Protein AF-A0A1R3KJI5-F1 (afdb_monomer_lite)

Structure (mmCIF, N/CA/C/O backbone):
data_AF-A0A1R3KJI5-F1
#
_entry.id   AF-A0A1R3KJI5-F1
#
loop_
_atom_site.group_PDB
_atom_site.id
_atom_site.type_symbol
_atom_site.label_atom_id
_atom_site.label_alt_id
_atom_site.label_comp_id
_atom_site.label_asym_id
_atom_site.label_entity_id
_atom_site.label_seq_id
_atom_site.pdbx_PDB_ins_code
_atom_site.Cartn_x
_atom_site.Cartn_y
_atom_site.Cartn_z
_atom_site.occupancy
_atom_site.B_iso_or_equiv
_atom_site.auth_seq_id
_atom_site.auth_comp_id
_atom_site.auth_asym_id
_atom_site.auth_atom_id
_atom_site.pdbx_PDB_model_num
ATOM 1 N N . MET A 1 1 ? -30.544 29.992 18.380 1.00 28.81 1 MET A N 1
ATOM 2 C CA . MET A 1 1 ? -31.509 29.802 17.281 1.00 28.81 1 MET A CA 1
ATOM 3 C C . MET A 1 1 ? -30.838 30.256 16.001 1.00 28.81 1 MET A C 1
ATOM 5 O O . MET A 1 1 ? -30.423 31.403 15.974 1.00 28.81 1 MET A O 1
ATOM 9 N N . ALA A 1 2 ? -30.717 29.324 15.049 1.00 28.23 2 ALA A N 1
ATOM 10 C CA . ALA A 1 2 ? -30.483 29.495 13.607 1.00 28.23 2 ALA A CA 1
ATOM 11 C C . ALA A 1 2 ? -29.261 30.337 13.170 1.00 28.23 2 ALA A C 1
ATOM 13 O O . ALA A 1 2 ? -29.184 31.531 13.414 1.00 28.23 2 ALA A O 1
ATOM 14 N N . GLU A 1 3 ? -28.188 29.729 12.660 1.00 35.44 3 GLU A N 1
ATOM 15 C CA . GLU A 1 3 ? -28.042 29.185 11.292 1.00 35.44 3 GLU A CA 1
ATOM 16 C C . GLU A 1 3 ? -28.000 30.259 10.192 1.00 35.44 3 GLU A C 1
ATOM 18 O O . GLU A 1 3 ? -29.016 30.821 9.807 1.00 35.44 3 GLU A O 1
ATOM 23 N N . ALA A 1 4 ? -26.799 30.470 9.645 1.00 32.53 4 ALA A N 1
ATOM 24 C CA . ALA A 1 4 ? -26.546 30.890 8.263 1.00 32.53 4 ALA A CA 1
ATOM 25 C C . ALA A 1 4 ? -25.079 30.510 7.956 1.00 32.53 4 ALA A C 1
ATOM 27 O O . ALA A 1 4 ? -24.145 31.147 8.430 1.00 32.53 4 ALA A O 1
ATOM 28 N N . LEU A 1 5 ? -24.792 29.317 7.434 1.00 33.25 5 LEU A N 1
ATOM 29 C CA . LEU A 1 5 ? -24.918 28.940 6.022 1.00 33.25 5 LEU A CA 1
ATOM 30 C C . LEU A 1 5 ? -24.077 29.843 5.102 1.00 33.25 5 LEU A C 1
ATOM 32 O O . LEU A 1 5 ? -24.587 30.543 4.237 1.00 33.25 5 LEU A O 1
ATOM 36 N N . VAL A 1 6 ? -22.752 29.795 5.276 1.00 33.19 6 VAL A N 1
ATOM 37 C CA . VAL A 1 6 ? -21.801 30.248 4.251 1.00 33.19 6 VAL A CA 1
ATOM 38 C C . VAL A 1 6 ? -21.501 29.058 3.342 1.00 33.19 6 VAL A C 1
ATOM 40 O O . VAL A 1 6 ? -20.539 28.312 3.531 1.00 33.19 6 VAL A O 1
ATOM 43 N N . ILE A 1 7 ? -22.382 28.845 2.365 1.00 33.12 7 ILE A N 1
ATOM 44 C CA . ILE A 1 7 ? -22.136 27.928 1.256 1.00 33.12 7 ILE A CA 1
ATOM 45 C C . ILE A 1 7 ? -21.216 28.627 0.254 1.00 33.12 7 ILE A C 1
ATOM 47 O O . ILE A 1 7 ? -21.624 29.518 -0.478 1.00 33.12 7 ILE A O 1
ATOM 51 N N . GLY A 1 8 ? -19.972 28.147 0.223 1.00 32.03 8 GLY A N 1
ATOM 52 C CA . GLY A 1 8 ? -19.294 27.790 -1.019 1.00 32.03 8 GLY A CA 1
ATOM 53 C C . GLY A 1 8 ? -18.586 28.897 -1.794 1.00 32.03 8 GLY A C 1
ATOM 54 O O . GLY A 1 8 ? -19.161 29.460 -2.711 1.00 32.03 8 GLY A O 1
ATOM 55 N N . PHE A 1 9 ? -17.273 29.026 -1.571 1.00 26.30 9 PHE A N 1
ATOM 56 C CA . PHE A 1 9 ? -16.290 28.948 -2.665 1.00 26.30 9 PHE A CA 1
ATOM 57 C C . PHE A 1 9 ? -14.873 28.716 -2.112 1.00 26.30 9 PHE A C 1
ATOM 59 O O . PHE A 1 9 ? -14.018 29.596 -2.140 1.00 26.30 9 PHE A O 1
ATOM 66 N N . VAL A 1 10 ? -14.588 27.517 -1.590 1.00 32.00 10 VAL A N 1
ATOM 67 C CA . VAL A 1 10 ? -13.189 27.092 -1.424 1.00 32.00 10 VAL A CA 1
ATOM 68 C C . VAL A 1 10 ? -12.846 26.198 -2.598 1.00 32.00 10 VAL A C 1
ATOM 70 O O . VAL A 1 10 ? -13.165 25.011 -2.630 1.00 32.00 10 VAL A O 1
ATOM 73 N N . ILE A 1 11 ? -12.202 26.828 -3.576 1.00 37.88 11 ILE A N 1
ATOM 74 C CA . ILE A 1 11 ? -11.463 26.221 -4.676 1.00 37.88 11 ILE A CA 1
ATOM 75 C C . ILE A 1 11 ? -10.660 25.034 -4.131 1.00 37.88 11 ILE A C 1
ATOM 77 O O . ILE A 1 11 ? -9.597 25.174 -3.527 1.00 37.88 11 ILE A O 1
ATOM 81 N N . GLY A 1 12 ? -11.171 23.829 -4.355 1.00 32.34 12 GLY A N 1
ATOM 82 C CA . GLY A 1 12 ? -10.504 22.581 -4.022 1.00 32.34 12 GLY A CA 1
ATOM 83 C C . GLY A 1 12 ? -9.429 22.201 -5.037 1.00 32.34 12 GLY A C 1
ATOM 84 O O . GLY A 1 12 ? -9.310 21.023 -5.364 1.00 32.34 12 GLY A O 1
ATOM 85 N N . MET A 1 13 ? -8.615 23.142 -5.528 1.00 37.50 13 MET A N 1
ATOM 86 C CA . MET A 1 13 ? -7.333 22.803 -6.159 1.00 37.50 13 MET A CA 1
ATOM 87 C C . MET A 1 13 ? -6.337 22.401 -5.066 1.00 37.50 13 MET A C 1
ATOM 89 O O . MET A 1 13 ? -5.344 23.070 -4.792 1.00 37.50 13 MET A O 1
ATOM 93 N N . ARG A 1 14 ? -6.593 21.266 -4.410 1.00 36.34 14 ARG A N 1
ATOM 94 C CA . ARG A 1 14 ? -5.601 20.620 -3.551 1.00 36.34 14 ARG A CA 1
ATOM 95 C C . ARG A 1 14 ? -4.563 19.958 -4.452 1.00 36.34 14 ARG A C 1
ATOM 97 O O . ARG A 1 14 ? -4.809 18.927 -5.075 1.00 36.34 14 ARG A O 1
ATOM 104 N N . ASN A 1 15 ? -3.406 20.609 -4.533 1.00 33.31 15 ASN A N 1
ATOM 105 C CA . ASN A 1 15 ? -2.198 20.210 -5.246 1.00 33.31 15 ASN A CA 1
ATOM 106 C C . ASN A 1 15 ? -1.951 18.680 -5.200 1.00 33.31 15 ASN A C 1
ATOM 108 O O . ASN A 1 15 ? -1.457 18.133 -4.210 1.00 33.31 15 ASN A O 1
ATOM 112 N N . LYS A 1 16 ? -2.256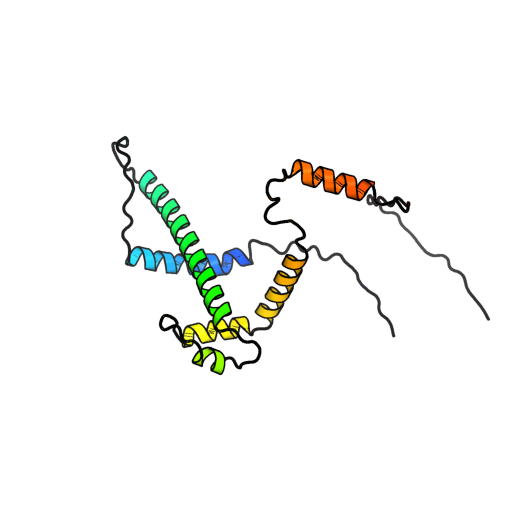 17.990 -6.310 1.00 36.94 16 LYS A N 1
ATOM 113 C CA . LYS A 1 16 ? -2.041 16.541 -6.491 1.00 36.94 16 LYS A CA 1
ATOM 114 C C . LYS A 1 16 ? -0.556 16.149 -6.521 1.00 36.94 16 LYS A C 1
ATOM 116 O O . LYS A 1 16 ? -0.254 14.961 -6.393 1.00 36.94 16 LYS A O 1
ATOM 121 N N . GLN A 1 17 ? 0.371 17.099 -6.663 1.00 37.53 17 GLN A N 1
ATOM 122 C CA . GLN A 1 17 ? 1.806 16.819 -6.613 1.00 37.53 17 GLN A CA 1
ATOM 123 C C . GLN A 1 17 ? 2.315 16.702 -5.166 1.00 37.53 17 GLN A C 1
ATOM 125 O O . GLN A 1 17 ? 3.043 15.767 -4.843 1.00 37.53 17 GLN A O 1
ATOM 130 N N . SER A 1 18 ? 1.854 17.542 -4.240 1.00 36.69 18 SER A N 1
ATOM 131 C CA . SER A 1 18 ? 2.461 17.655 -2.900 1.00 36.69 18 SER A CA 1
ATOM 132 C C . SER A 1 18 ? 2.368 16.391 -2.014 1.00 36.69 18 SER A C 1
ATOM 134 O O . SER A 1 18 ? 3.274 16.125 -1.219 1.00 36.69 18 SER A O 1
ATOM 136 N N . MET A 1 19 ? 1.326 15.564 -2.171 1.00 37.38 19 MET A N 1
ATOM 137 C CA . MET A 1 19 ? 1.178 14.289 -1.435 1.00 37.38 19 MET A CA 1
ATOM 138 C C . MET A 1 19 ? 1.839 13.102 -2.148 1.00 37.38 19 MET A C 1
ATOM 140 O O . MET A 1 19 ? 2.338 12.184 -1.497 1.00 37.38 19 MET A O 1
ATOM 144 N N . LYS A 1 20 ? 1.890 13.124 -3.486 1.00 44.34 20 LYS A N 1
ATOM 145 C CA . LYS A 1 20 ? 2.520 12.059 -4.276 1.00 44.34 20 LYS A CA 1
ATOM 146 C C . LYS A 1 20 ? 4.045 12.134 -4.250 1.00 44.34 20 LYS A C 1
ATOM 148 O O . LYS A 1 20 ? 4.669 11.113 -4.463 1.00 44.34 20 LYS A O 1
ATOM 153 N N . HIS A 1 21 ? 4.651 13.288 -3.964 1.00 38.25 21 HIS A N 1
ATOM 154 C CA . HIS A 1 21 ? 6.102 13.466 -4.117 1.00 38.25 21 HIS A CA 1
ATOM 155 C C . HIS A 1 21 ? 6.909 13.246 -2.828 1.00 38.25 21 HIS A C 1
ATOM 157 O O . HIS A 1 21 ? 8.062 12.831 -2.910 1.00 38.25 21 HIS A O 1
ATOM 163 N N . ARG A 1 22 ? 6.328 13.457 -1.637 1.00 41.44 22 ARG A N 1
ATOM 164 C CA . ARG A 1 22 ? 7.110 13.470 -0.383 1.00 41.44 22 ARG A CA 1
ATOM 165 C C . ARG A 1 22 ? 7.461 12.081 0.164 1.00 41.44 22 ARG A C 1
ATOM 167 O O . ARG A 1 22 ? 8.616 11.847 0.493 1.00 41.44 22 ARG A O 1
ATOM 174 N N . ASN A 1 23 ? 6.522 11.131 0.160 1.00 41.50 23 ASN A N 1
ATOM 175 C CA . ASN A 1 23 ? 6.790 9.759 0.634 1.00 41.50 23 ASN A CA 1
ATOM 176 C C . ASN A 1 23 ? 7.160 8.774 -0.492 1.00 41.50 23 ASN A C 1
ATOM 178 O O . ASN A 1 23 ? 7.879 7.807 -0.258 1.00 41.50 23 ASN A O 1
ATOM 182 N N . HIS A 1 24 ? 6.728 9.034 -1.731 1.00 46.22 24 HIS A N 1
ATOM 183 C CA . HIS A 1 24 ? 7.038 8.191 -2.893 1.00 46.22 24 HIS A CA 1
ATOM 184 C C . HIS A 1 24 ? 8.510 8.298 -3.319 1.00 46.22 24 HIS A C 1
ATOM 186 O O . HIS A 1 24 ? 9.134 7.294 -3.643 1.00 46.22 24 HIS A O 1
ATOM 192 N N . LYS A 1 25 ? 9.094 9.507 -3.281 1.00 48.19 25 LYS A N 1
ATOM 193 C CA . LYS A 1 25 ? 10.467 9.749 -3.752 1.00 48.19 25 LYS A CA 1
ATOM 194 C C . LYS A 1 25 ? 11.529 9.151 -2.819 1.00 48.19 25 LYS A C 1
ATOM 196 O O . LYS A 1 25 ? 12.554 8.699 -3.313 1.00 48.19 25 LYS A O 1
ATOM 201 N N . MET A 1 26 ? 11.286 9.102 -1.502 1.00 46.78 26 MET A N 1
ATOM 202 C CA . MET A 1 26 ? 12.235 8.526 -0.532 1.00 46.78 26 MET A CA 1
ATOM 203 C C . MET A 1 26 ? 12.133 7.000 -0.403 1.00 46.78 26 MET A C 1
ATOM 205 O O . MET A 1 26 ? 13.162 6.330 -0.389 1.00 46.78 26 MET A O 1
ATOM 209 N N . MET A 1 27 ? 10.922 6.426 -0.395 1.00 53.78 27 MET A N 1
ATOM 210 C CA . MET A 1 27 ? 10.763 4.962 -0.352 1.00 53.78 27 MET A CA 1
ATOM 211 C C . MET A 1 27 ? 11.296 4.275 -1.618 1.00 53.78 27 MET A C 1
ATOM 213 O O . MET A 1 27 ? 11.773 3.148 -1.527 1.00 53.78 27 MET A O 1
ATOM 217 N N . ASN A 1 28 ? 11.268 4.955 -2.770 1.00 60.44 28 ASN A N 1
ATOM 218 C CA . ASN A 1 28 ? 11.786 4.411 -4.028 1.00 60.44 28 ASN A CA 1
ATOM 219 C C . ASN A 1 28 ? 13.320 4.369 -4.090 1.00 60.44 28 ASN A C 1
ATOM 221 O O . ASN A 1 28 ? 13.862 3.442 -4.679 1.00 60.44 28 ASN A O 1
ATOM 225 N N . LYS A 1 29 ? 14.027 5.322 -3.466 1.00 67.19 29 LYS A N 1
ATOM 226 C CA . LYS A 1 29 ? 15.502 5.351 -3.492 1.00 67.19 29 LYS A CA 1
ATOM 227 C C . LYS A 1 29 ? 16.116 4.229 -2.653 1.00 67.19 29 LYS A C 1
ATOM 229 O O . LYS A 1 29 ? 16.939 3.480 -3.163 1.00 67.19 29 LYS A O 1
ATOM 234 N N . ASN A 1 30 ? 15.663 4.058 -1.409 1.00 77.00 30 ASN A N 1
ATOM 235 C CA . ASN A 1 30 ? 16.191 3.007 -0.527 1.00 77.00 30 ASN A CA 1
ATOM 236 C C . ASN A 1 30 ? 15.839 1.601 -1.034 1.00 77.00 30 ASN A C 1
ATOM 238 O O . ASN A 1 30 ? 16.638 0.677 -0.909 1.00 77.00 30 ASN A O 1
ATOM 242 N N . LEU A 1 31 ? 14.654 1.441 -1.634 1.00 80.75 31 LEU A N 1
ATOM 243 C CA . LEU A 1 31 ? 14.244 0.178 -2.241 1.00 80.75 31 LEU A CA 1
ATOM 244 C C . LEU A 1 31 ? 15.089 -0.160 -3.474 1.00 80.75 31 LEU A C 1
ATOM 246 O O . LEU A 1 31 ? 15.471 -1.312 -3.640 1.00 80.75 31 LEU A O 1
ATOM 250 N N . TRP A 1 32 ? 15.399 0.831 -4.312 1.00 84.31 32 TRP A N 1
ATOM 251 C CA . TRP A 1 32 ? 16.269 0.632 -5.467 1.00 84.31 32 TRP A CA 1
ATOM 252 C C . TRP A 1 32 ? 17.690 0.231 -5.059 1.00 84.31 32 TRP A C 1
ATOM 254 O O . TRP A 1 32 ? 18.211 -0.730 -5.608 1.00 84.31 32 TRP A O 1
ATOM 264 N N . ILE A 1 33 ? 18.269 0.875 -4.038 1.00 86.44 33 ILE A N 1
ATOM 265 C CA . ILE A 1 33 ? 19.589 0.498 -3.495 1.00 86.44 33 ILE A CA 1
ATOM 266 C C . ILE A 1 33 ? 19.589 -0.961 -3.015 1.00 86.44 33 ILE A C 1
ATOM 268 O O . ILE A 1 33 ? 20.494 -1.727 -3.336 1.00 86.44 33 ILE A O 1
ATOM 272 N N . LEU A 1 34 ? 18.549 -1.374 -2.281 1.00 86.25 34 LEU A N 1
ATOM 273 C CA . LEU A 1 34 ? 18.406 -2.759 -1.825 1.00 86.25 34 LEU A CA 1
ATOM 274 C C . LEU A 1 34 ? 18.317 -3.745 -3.002 1.00 86.25 34 LEU A C 1
ATOM 276 O O . LEU A 1 34 ? 18.877 -4.836 -2.932 1.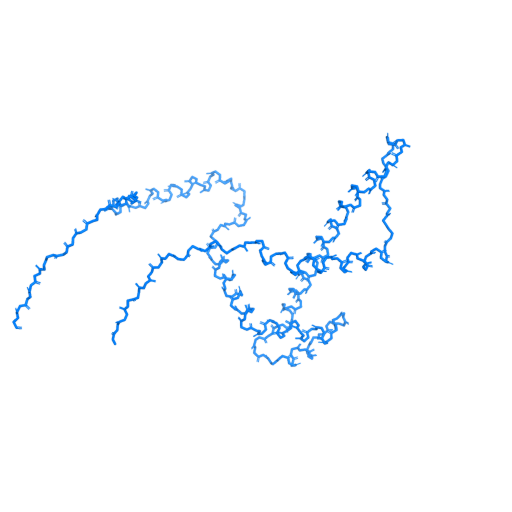00 86.25 34 LEU A O 1
ATOM 280 N N . LEU A 1 35 ? 17.595 -3.376 -4.063 1.00 85.38 35 LEU A N 1
ATOM 281 C CA . LEU A 1 35 ? 17.458 -4.203 -5.260 1.00 85.38 35 LEU A CA 1
ATOM 282 C C . LEU A 1 35 ? 18.784 -4.319 -6.006 1.00 85.38 35 LEU A C 1
ATOM 284 O O . LEU A 1 35 ? 19.191 -5.435 -6.292 1.00 85.38 35 LEU A O 1
ATOM 288 N N . GLN A 1 36 ? 19.491 -3.210 -6.228 1.00 85.19 36 GLN A N 1
ATOM 289 C CA . GLN A 1 36 ? 20.820 -3.218 -6.847 1.00 85.19 36 GLN A CA 1
ATOM 290 C C . GLN A 1 36 ? 21.831 -4.056 -6.053 1.00 85.19 36 GLN A C 1
ATOM 292 O O . GLN A 1 36 ? 22.686 -4.704 -6.636 1.00 85.19 36 GLN A O 1
ATOM 297 N N . SER A 1 37 ? 21.719 -4.091 -4.721 1.00 88.75 37 SER A N 1
ATOM 298 C CA . SER A 1 37 ? 22.577 -4.937 -3.882 1.00 88.75 37 SER A CA 1
ATOM 299 C C . SER A 1 37 ? 22.276 -6.436 -3.999 1.00 88.75 37 SER A C 1
ATOM 301 O O . SER A 1 37 ? 23.108 -7.243 -3.589 1.00 88.75 37 SER A O 1
ATOM 303 N N . LYS A 1 38 ? 21.082 -6.823 -4.458 1.00 87.69 38 LYS A N 1
ATOM 304 C CA . LYS A 1 38 ? 20.621 -8.223 -4.495 1.00 87.69 38 LYS A CA 1
ATOM 305 C C . LYS A 1 38 ? 20.513 -8.786 -5.906 1.00 87.69 38 LYS A C 1
ATOM 307 O O . LYS A 1 38 ? 20.477 -10.002 -6.058 1.00 87.69 38 LYS A O 1
ATOM 312 N N . PHE A 1 39 ? 20.406 -7.915 -6.899 1.00 85.62 39 PHE A N 1
ATOM 313 C CA . PHE A 1 39 ? 20.160 -8.267 -8.283 1.00 85.62 39 PHE A CA 1
ATOM 314 C C . PHE A 1 39 ? 21.128 -7.506 -9.172 1.00 85.62 39 PHE A C 1
ATOM 316 O O . PHE A 1 39 ? 21.266 -6.288 -9.063 1.00 85.62 39 PHE A O 1
ATOM 323 N N . GLU A 1 40 ? 21.750 -8.239 -10.080 1.00 83.44 40 GLU A N 1
ATOM 324 C CA . GLU A 1 40 ? 22.509 -7.667 -11.175 1.00 83.44 40 GLU A CA 1
ATOM 325 C C . GLU A 1 40 ? 21.555 -7.351 -12.331 1.00 83.44 40 GLU A C 1
ATOM 327 O O . GLU A 1 40 ? 20.681 -8.154 -12.671 1.00 83.44 40 GLU A O 1
ATOM 332 N N . PHE A 1 41 ? 21.684 -6.157 -12.909 1.00 83.12 41 PHE A N 1
ATOM 333 C CA . PHE A 1 41 ? 20.939 -5.797 -14.107 1.00 83.12 41 PHE A CA 1
ATOM 334 C C . PHE A 1 41 ? 21.704 -6.293 -15.331 1.00 83.12 41 PHE A C 1
ATOM 336 O O . PHE A 1 41 ? 22.809 -5.826 -15.596 1.00 83.12 41 PHE A O 1
ATOM 343 N N . VAL A 1 42 ? 21.104 -7.222 -16.071 1.00 84.69 42 VAL A N 1
ATOM 344 C CA . VAL A 1 42 ? 21.651 -7.707 -17.339 1.00 84.69 42 VAL A CA 1
ATOM 345 C C . VAL A 1 42 ? 20.958 -6.942 -18.466 1.00 84.69 42 VAL A C 1
ATOM 347 O O . VAL A 1 42 ? 19.740 -7.085 -18.612 1.00 84.69 42 VAL A O 1
ATOM 350 N N . PRO A 1 43 ? 21.687 -6.115 -19.233 1.00 81.56 43 PRO A N 1
ATOM 351 C CA . PRO A 1 43 ? 21.098 -5.393 -20.345 1.00 81.56 43 PRO A CA 1
ATOM 352 C C . PRO A 1 43 ? 20.703 -6.348 -21.464 1.00 81.56 43 PRO A C 1
ATOM 354 O O . PRO A 1 43 ? 21.315 -7.401 -21.669 1.00 81.56 43 PRO A O 1
ATOM 357 N N . TYR A 1 44 ? 19.665 -5.961 -22.189 1.00 82.25 44 TYR A N 1
ATOM 358 C CA . TYR A 1 44 ? 19.149 -6.730 -23.304 1.00 82.25 44 TYR A CA 1
ATOM 359 C C . TYR A 1 44 ? 19.938 -6.401 -24.578 1.00 82.25 44 TYR A C 1
ATOM 361 O O . TYR A 1 44 ? 20.212 -5.231 -24.848 1.00 82.25 44 TYR A O 1
ATOM 369 N N . LYS A 1 45 ? 20.312 -7.443 -25.329 1.00 76.12 45 LYS A N 1
ATOM 370 C CA . LYS A 1 45 ? 21.016 -7.366 -26.616 1.00 76.12 45 LYS A CA 1
ATOM 371 C C . LYS A 1 45 ? 20.094 -7.922 -27.692 1.00 76.12 45 LYS A C 1
ATOM 373 O O . LYS A 1 45 ? 19.801 -9.117 -27.644 1.00 76.12 45 LYS A O 1
ATOM 378 N N . ASP A 1 46 ? 19.654 -7.089 -28.628 1.00 74.44 46 ASP A N 1
ATOM 379 C CA . ASP A 1 46 ? 19.033 -7.579 -29.858 1.00 74.44 46 ASP A CA 1
ATOM 380 C C . ASP A 1 46 ? 20.113 -8.100 -30.819 1.00 74.44 46 ASP A C 1
ATOM 382 O O . ASP A 1 46 ? 21.225 -7.579 -30.862 1.00 74.44 46 ASP A O 1
ATOM 386 N N . GLU A 1 47 ? 19.791 -9.133 -31.605 1.00 66.75 47 GLU A N 1
ATOM 387 C CA . GLU A 1 47 ? 20.712 -9.747 -32.583 1.00 66.75 47 GLU A CA 1
ATOM 388 C C . GLU A 1 47 ? 21.167 -8.771 -33.689 1.00 66.75 47 GLU A C 1
ATOM 390 O O . GLU A 1 47 ? 22.149 -9.040 -34.379 1.00 66.75 47 GLU A O 1
ATOM 395 N N . SER A 1 48 ? 20.462 -7.647 -33.861 1.00 64.88 48 SER A N 1
ATOM 396 C CA . SER A 1 48 ? 20.754 -6.598 -34.844 1.00 64.88 48 SER A CA 1
ATOM 397 C C . SER A 1 48 ? 21.674 -5.484 -34.339 1.00 64.88 48 SER A C 1
ATOM 399 O O . SER A 1 48 ? 22.114 -4.671 -35.151 1.00 64.88 48 SER A O 1
ATOM 401 N N . ASP A 1 49 ? 21.948 -5.421 -33.035 1.00 59.62 49 ASP A N 1
ATOM 402 C CA . ASP A 1 49 ? 22.756 -4.358 -32.440 1.00 59.62 49 ASP A CA 1
ATOM 403 C C . ASP A 1 49 ? 24.208 -4.834 -32.297 1.00 59.62 49 ASP A C 1
ATOM 405 O O . ASP A 1 49 ? 24.522 -5.697 -31.475 1.00 59.62 49 ASP A O 1
ATOM 409 N N . GLU A 1 50 ? 25.115 -4.272 -33.102 1.00 64.69 50 GLU A N 1
ATOM 410 C CA . GLU A 1 50 ? 26.537 -4.651 -33.088 1.00 64.69 50 GLU A CA 1
ATOM 411 C C . GLU A 1 50 ? 27.243 -4.263 -31.769 1.00 64.69 50 GLU A C 1
ATOM 413 O O . GLU A 1 50 ? 28.228 -4.901 -31.391 1.00 64.69 50 GLU A O 1
ATOM 418 N N . GLU A 1 51 ? 26.726 -3.277 -31.018 1.00 71.81 51 GLU A N 1
ATOM 419 C CA . GLU A 1 51 ? 27.306 -2.829 -29.745 1.00 71.81 51 GLU A CA 1
ATOM 420 C C . GLU A 1 51 ? 26.269 -2.167 -28.811 1.00 71.81 51 GLU A C 1
ATOM 422 O O . GLU A 1 51 ? 25.515 -1.285 -29.221 1.00 71.81 51 GLU A O 1
ATOM 427 N N . ILE A 1 52 ? 26.253 -2.544 -27.522 1.00 72.81 52 ILE A N 1
ATOM 428 C CA . ILE A 1 52 ? 25.511 -1.785 -26.497 1.00 72.81 52 ILE A CA 1
ATOM 429 C C . ILE A 1 52 ? 26.321 -0.530 -26.171 1.00 72.81 52 ILE A C 1
ATOM 431 O O . ILE A 1 52 ? 27.340 -0.613 -25.482 1.00 72.81 52 ILE A O 1
ATOM 435 N N . THR A 1 53 ? 25.841 0.638 -26.595 1.00 80.56 53 THR A N 1
ATOM 436 C CA . THR A 1 53 ? 26.411 1.916 -26.154 1.00 80.56 53 THR A CA 1
ATOM 437 C C . THR A 1 53 ? 26.039 2.209 -24.696 1.00 80.56 53 THR A C 1
ATO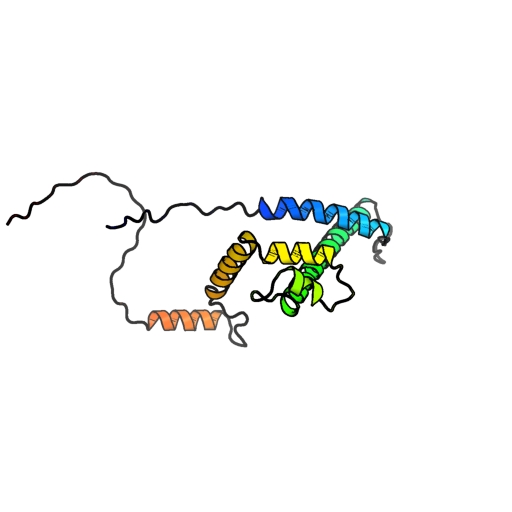M 439 O O . THR A 1 53 ? 25.025 1.735 -24.174 1.00 80.56 53 THR A O 1
ATOM 442 N N . ALA A 1 54 ? 26.850 3.024 -24.014 1.00 83.19 54 ALA A N 1
ATOM 443 C CA . ALA A 1 54 ? 26.571 3.445 -22.637 1.00 83.19 54 ALA A CA 1
ATOM 444 C C . ALA A 1 54 ? 25.209 4.158 -22.498 1.00 83.19 54 ALA A C 1
ATOM 446 O O . ALA A 1 54 ? 24.543 4.026 -21.474 1.00 83.19 54 ALA A O 1
ATOM 447 N N . GLU A 1 55 ? 24.781 4.862 -23.546 1.00 84.25 55 GLU A N 1
ATOM 448 C CA . GLU A 1 55 ? 23.496 5.565 -23.618 1.00 84.25 55 GLU A CA 1
ATOM 449 C C . GLU A 1 55 ? 22.317 4.582 -23.644 1.00 84.25 55 GLU A C 1
ATOM 451 O O . GLU A 1 55 ? 21.379 4.725 -22.859 1.00 84.25 55 GLU A O 1
ATOM 456 N N . ILE A 1 56 ? 22.398 3.531 -24.472 1.00 81.88 56 ILE A N 1
ATOM 457 C CA . ILE A 1 56 ? 21.382 2.467 -24.539 1.00 81.88 56 ILE A CA 1
ATOM 458 C C . ILE A 1 56 ? 21.299 1.727 -23.199 1.00 81.88 56 ILE A C 1
ATOM 460 O O . ILE A 1 56 ? 20.207 1.439 -22.707 1.00 81.88 56 ILE A O 1
ATOM 464 N N . LEU A 1 57 ? 22.446 1.447 -22.570 1.00 85.31 57 LEU A N 1
ATOM 465 C CA . LEU A 1 57 ? 22.494 0.806 -21.256 1.00 85.31 57 LEU A CA 1
ATOM 466 C C . LEU A 1 57 ? 21.778 1.640 -20.183 1.00 85.31 57 LEU A C 1
ATOM 468 O O . LEU A 1 57 ? 21.015 1.091 -19.383 1.00 85.31 57 LEU A O 1
ATOM 472 N N . GLU A 1 58 ? 22.017 2.952 -20.152 1.00 86.31 58 GLU A N 1
ATOM 473 C CA . GLU A 1 58 ? 21.386 3.855 -19.188 1.00 86.31 58 GLU A CA 1
ATOM 474 C C . GLU A 1 58 ? 19.873 3.972 -19.423 1.00 86.31 58 GLU A C 1
ATOM 476 O O . GLU A 1 58 ? 19.093 3.908 -18.466 1.00 86.31 58 GLU A O 1
ATOM 481 N N . GLU A 1 59 ? 19.438 4.048 -20.684 1.00 87.12 59 GLU A N 1
ATOM 482 C CA . GLU A 1 59 ? 18.017 4.059 -21.040 1.00 87.12 59 GLU A CA 1
ATOM 483 C C . GLU A 1 59 ? 17.313 2.772 -20.588 1.00 87.12 59 GLU A C 1
ATOM 485 O O . GLU A 1 59 ? 16.300 2.825 -19.877 1.00 87.12 59 GLU A O 1
ATOM 490 N N . GLN A 1 60 ? 17.876 1.607 -20.925 1.00 87.38 60 GLN A N 1
ATOM 491 C CA . GLN A 1 60 ? 17.335 0.313 -20.506 1.00 87.38 60 GLN A CA 1
ATOM 492 C C . GLN A 1 60 ? 17.262 0.199 -18.976 1.00 87.38 60 GLN A C 1
ATOM 494 O O . GLN A 1 60 ? 16.263 -0.288 -18.432 1.00 87.38 60 GLN A O 1
ATOM 499 N N . LEU A 1 61 ? 18.287 0.680 -18.266 1.00 87.50 61 LEU A N 1
ATOM 500 C CA . LEU A 1 61 ? 18.332 0.655 -16.808 1.00 87.50 61 LEU A CA 1
ATOM 501 C C . LEU A 1 61 ? 17.234 1.525 -16.184 1.00 87.50 61 LEU A C 1
ATOM 503 O O . LEU A 1 61 ? 16.572 1.087 -15.239 1.00 87.50 61 LEU A O 1
ATOM 507 N N . GLU A 1 62 ? 17.004 2.738 -16.689 1.00 87.50 62 GLU A N 1
ATOM 508 C CA . GLU A 1 62 ? 15.953 3.619 -16.166 1.00 87.50 62 GLU A CA 1
ATOM 509 C C . GLU A 1 62 ? 14.545 3.078 -16.458 1.00 87.50 62 GLU A C 1
ATOM 511 O O . GLU A 1 62 ? 13.673 3.115 -15.576 1.00 87.50 62 GLU A O 1
ATOM 516 N N . VAL A 1 63 ? 14.321 2.486 -17.637 1.00 87.44 63 VAL A N 1
ATOM 517 C CA . VAL A 1 63 ? 13.062 1.795 -17.966 1.00 87.44 63 VAL A CA 1
ATOM 518 C C . VAL A 1 63 ? 12.823 0.630 -17.004 1.00 87.44 63 VAL A C 1
ATOM 520 O O . VAL A 1 63 ? 11.755 0.544 -16.382 1.00 87.44 63 VAL A O 1
ATOM 523 N N . ALA A 1 64 ? 13.823 -0.232 -16.813 1.00 86.56 64 ALA A N 1
ATOM 524 C CA . ALA A 1 64 ? 13.736 -1.376 -15.914 1.00 86.56 64 ALA A CA 1
ATOM 525 C C . ALA A 1 64 ? 13.492 -0.943 -14.464 1.00 86.56 64 ALA A C 1
ATOM 527 O O . ALA A 1 64 ? 12.580 -1.440 -13.800 1.00 86.56 64 ALA A O 1
ATOM 528 N N . LYS A 1 65 ? 14.240 0.048 -13.977 1.00 87.44 65 LYS A N 1
ATOM 529 C CA . LYS A 1 65 ? 14.084 0.632 -12.641 1.00 87.44 65 LYS A CA 1
ATOM 530 C C . LYS A 1 65 ? 12.677 1.170 -12.414 1.00 87.44 65 LYS A C 1
ATOM 532 O O . LYS A 1 65 ? 12.052 0.854 -11.397 1.00 87.44 65 LYS A O 1
ATOM 537 N N . SER A 1 66 ? 12.150 1.947 -13.357 1.00 86.69 66 SER A N 1
ATOM 538 C CA . SER A 1 66 ? 10.784 2.474 -13.296 1.00 86.69 66 SER A CA 1
ATOM 539 C C . SER A 1 66 ? 9.751 1.344 -13.222 1.00 86.69 66 SER A C 1
ATOM 541 O O . SER A 1 66 ? 8.869 1.349 -12.352 1.00 86.69 66 SER A O 1
ATOM 543 N N . TRP A 1 67 ? 9.894 0.330 -14.079 1.00 88.31 67 TRP A N 1
ATOM 544 C CA . TRP A 1 67 ? 8.998 -0.822 -14.127 1.00 88.31 67 TRP A CA 1
ATOM 545 C C . TRP A 1 67 ? 9.032 -1.642 -12.830 1.00 88.31 67 TRP A C 1
ATOM 547 O O . TRP A 1 67 ? 7.976 -1.921 -12.250 1.00 88.31 67 TRP A O 1
ATOM 557 N N . VAL A 1 68 ? 10.219 -1.977 -12.321 1.00 88.19 68 VAL A N 1
ATOM 558 C CA . VAL A 1 68 ? 10.398 -2.754 -11.084 1.00 88.19 68 VAL A CA 1
ATOM 559 C C . VAL A 1 68 ? 9.808 -2.010 -9.887 1.00 88.19 68 VAL A C 1
ATOM 561 O O . VAL A 1 68 ? 9.018 -2.578 -9.126 1.00 88.19 68 VAL A O 1
ATOM 564 N N . LEU A 1 69 ? 10.116 -0.718 -9.735 1.00 86.31 69 LEU A N 1
ATOM 565 C CA . LEU A 1 69 ? 9.592 0.094 -8.634 1.00 86.31 69 LEU A CA 1
ATOM 566 C C . LEU A 1 69 ? 8.064 0.195 -8.683 1.00 86.31 69 LEU A C 1
ATOM 568 O O . LEU A 1 69 ? 7.399 0.047 -7.652 1.00 86.31 69 LEU A O 1
ATOM 572 N N . LYS A 1 70 ? 7.481 0.384 -9.874 1.00 85.38 70 LYS A N 1
ATOM 573 C CA . LYS A 1 70 ? 6.024 0.398 -10.057 1.00 85.38 70 LYS A CA 1
ATOM 574 C C . LYS A 1 70 ? 5.405 -0.932 -9.625 1.00 85.38 70 LYS A C 1
ATOM 576 O O . LYS A 1 70 ? 4.467 -0.920 -8.824 1.00 85.38 70 LYS A O 1
ATOM 581 N N . ASN A 1 71 ? 5.956 -2.058 -10.073 1.00 87.62 71 ASN A N 1
ATOM 582 C CA . ASN A 1 71 ? 5.459 -3.393 -9.738 1.00 87.62 71 ASN A CA 1
ATOM 583 C C . ASN A 1 71 ? 5.541 -3.692 -8.239 1.00 87.62 71 ASN A C 1
ATOM 585 O O . ASN A 1 71 ? 4.533 -4.053 -7.626 1.00 87.62 71 ASN A O 1
ATOM 589 N N . ILE A 1 72 ? 6.700 -3.468 -7.614 1.00 87.31 72 ILE A N 1
ATOM 590 C CA . ILE A 1 72 ? 6.881 -3.711 -6.176 1.00 87.31 72 ILE A CA 1
ATOM 591 C C . ILE A 1 72 ? 5.974 -2.795 -5.355 1.00 87.31 72 ILE A C 1
ATOM 593 O O . ILE A 1 72 ? 5.363 -3.237 -4.380 1.00 87.31 72 ILE A O 1
ATOM 597 N N . SER A 1 73 ? 5.816 -1.530 -5.756 1.00 83.88 73 SER A N 1
ATOM 598 C CA . SER A 1 73 ? 4.892 -0.619 -5.078 1.00 83.88 73 SER A CA 1
ATOM 599 C C . SER A 1 73 ? 3.444 -1.125 -5.137 1.00 83.88 73 SER A C 1
ATOM 601 O O . SER A 1 73 ? 2.726 -1.044 -4.136 1.00 83.88 73 SER A O 1
ATOM 603 N N . GLY A 1 74 ? 3.031 -1.699 -6.272 1.00 85.06 74 GLY A N 1
ATOM 604 C CA . GLY A 1 74 ? 1.729 -2.332 -6.461 1.00 85.06 74 GLY A CA 1
ATOM 605 C C . GLY A 1 74 ? 1.560 -3.552 -5.561 1.00 85.06 74 GLY A C 1
ATOM 606 O O . GLY A 1 74 ? 0.613 -3.604 -4.775 1.00 85.06 74 GLY A O 1
ATOM 607 N N . LYS A 1 75 ? 2.524 -4.479 -5.585 1.00 88.81 75 LYS A N 1
ATOM 608 C CA . LYS A 1 75 ? 2.529 -5.674 -4.726 1.00 88.81 75 LYS A CA 1
ATOM 609 C C . LYS A 1 75 ? 2.498 -5.315 -3.244 1.00 88.81 75 LYS A C 1
ATOM 611 O O . LYS A 1 75 ? 1.718 -5.893 -2.498 1.00 88.81 75 LYS A O 1
ATOM 616 N N . ARG A 1 76 ? 3.240 -4.291 -2.813 1.00 88.00 76 ARG A N 1
ATOM 617 C CA . ARG A 1 76 ? 3.205 -3.803 -1.425 1.00 88.00 76 ARG A CA 1
ATOM 618 C C . ARG A 1 76 ? 1.849 -3.209 -1.041 1.00 88.00 76 ARG A C 1
ATOM 620 O O . ARG A 1 76 ? 1.423 -3.358 0.103 1.00 88.00 76 ARG A O 1
ATOM 627 N N . ARG A 1 77 ? 1.168 -2.502 -1.949 1.00 89.50 77 ARG A N 1
ATOM 628 C CA . ARG A 1 77 ? -0.200 -2.008 -1.701 1.00 89.50 77 ARG A CA 1
ATOM 629 C C . ARG A 1 77 ? -1.182 -3.167 -1.577 1.00 89.50 77 ARG A C 1
ATOM 631 O O . ARG A 1 77 ? -1.936 -3.195 -0.612 1.00 89.50 77 ARG A O 1
ATOM 638 N N . GLN A 1 78 ? -1.124 -4.120 -2.504 1.00 89.00 78 GLN A N 1
ATOM 639 C CA . GLN A 1 78 ? -1.959 -5.319 -2.482 1.00 89.00 78 GLN A CA 1
ATOM 640 C C . GLN A 1 78 ? -1.741 -6.123 -1.198 1.00 89.00 78 GLN A C 1
ATOM 642 O O . GLN A 1 78 ? -2.707 -6.506 -0.552 1.00 89.00 78 GLN A O 1
ATOM 647 N N . TRP A 1 79 ? -0.485 -6.281 -0.777 1.00 93.00 79 TRP A N 1
ATOM 648 C CA . TRP A 1 79 ? -0.127 -6.963 0.460 1.00 93.00 79 TRP A CA 1
ATOM 649 C C . TRP A 1 79 ? -0.731 -6.296 1.698 1.00 93.00 79 TRP A C 1
ATOM 651 O O . TRP A 1 79 ? -1.392 -6.950 2.494 1.00 93.00 79 TRP A O 1
ATOM 661 N N . LYS A 1 80 ? -0.598 -4.971 1.833 1.00 89.81 80 LYS A N 1
ATOM 662 C CA . LYS A 1 80 ? -1.234 -4.241 2.942 1.00 89.81 80 LYS A CA 1
ATOM 663 C C . LYS A 1 80 ? -2.760 -4.345 2.920 1.00 89.81 80 LYS A C 1
ATOM 665 O O . LYS A 1 80 ? -3.365 -4.388 3.983 1.00 89.81 80 LYS A O 1
ATOM 670 N N . ASN A 1 81 ? -3.375 -4.368 1.738 1.00 90.12 81 ASN A N 1
ATOM 671 C CA . ASN A 1 81 ? -4.821 -4.549 1.615 1.00 90.12 81 ASN A CA 1
ATOM 672 C C . ASN A 1 81 ? -5.250 -5.952 2.054 1.00 90.12 81 ASN A C 1
ATOM 674 O O . ASN A 1 81 ? -6.236 -6.067 2.769 1.00 90.12 81 ASN A O 1
ATOM 678 N N . TYR A 1 82 ? -4.494 -6.984 1.669 1.00 92.50 82 TYR A N 1
ATOM 679 C CA . TYR A 1 82 ? -4.714 -8.353 2.129 1.00 92.50 82 TYR A CA 1
ATOM 680 C C . TYR A 1 82 ? -4.646 -8.433 3.658 1.00 92.50 82 TYR A C 1
ATOM 682 O O . TYR A 1 82 ? -5.617 -8.846 4.282 1.00 92.50 82 TYR A O 1
ATOM 690 N N . LEU A 1 83 ? -3.571 -7.913 4.262 1.00 92.75 83 LEU A N 1
ATOM 691 C CA . LEU A 1 83 ? -3.430 -7.878 5.721 1.00 92.75 83 LEU A CA 1
ATOM 692 C C . LEU A 1 83 ? -4.592 -7.151 6.400 1.00 92.75 83 LEU A C 1
ATOM 694 O O . LEU A 1 83 ? -5.099 -7.607 7.419 1.00 92.75 83 LEU A O 1
ATOM 698 N N . LYS A 1 84 ? -5.047 -6.037 5.813 1.00 90.62 84 LYS A N 1
ATOM 699 C CA . LYS A 1 84 ? -6.212 -5.319 6.329 1.00 90.62 84 LYS A CA 1
ATOM 700 C C . LYS A 1 84 ? -7.479 -6.168 6.228 1.00 90.62 84 LYS A C 1
ATOM 702 O O . LYS A 1 84 ? -8.259 -6.183 7.161 1.00 90.62 84 LYS A O 1
ATOM 707 N N . SER A 1 85 ? -7.694 -6.880 5.125 1.00 90.12 85 SER A N 1
ATOM 708 C CA . SER A 1 85 ? -8.895 -7.707 4.955 1.00 90.12 85 SER A CA 1
ATOM 709 C C . SER A 1 85 ? -8.958 -8.911 5.893 1.00 90.12 85 SER A C 1
ATOM 711 O O . SER A 1 85 ? -10.052 -9.353 6.216 1.00 90.12 85 SER A O 1
ATOM 713 N N . THR A 1 86 ? -7.810 -9.438 6.324 1.00 88.06 86 THR A N 1
ATOM 714 C CA . THR A 1 86 ? -7.750 -10.633 7.175 1.00 88.06 86 THR A CA 1
ATOM 715 C C . THR A 1 86 ? -7.661 -10.313 8.660 1.00 88.06 86 THR A C 1
ATOM 717 O O . THR A 1 86 ? -8.139 -11.098 9.466 1.00 88.06 86 THR A O 1
ATOM 720 N N . GLY A 1 87 ? -7.011 -9.205 9.027 1.00 83.19 87 GLY A N 1
ATOM 721 C CA . GLY A 1 87 ? -6.657 -8.909 10.418 1.00 83.19 87 GLY A CA 1
ATOM 722 C C . GLY A 1 87 ? -7.187 -7.586 10.962 1.00 83.19 87 GLY A C 1
ATOM 723 O O . GLY A 1 87 ? -6.858 -7.252 12.095 1.00 83.19 87 GLY A O 1
ATOM 724 N N . PHE A 1 88 ? -7.944 -6.800 10.185 1.00 89.81 88 PHE A N 1
ATOM 725 C CA . PHE A 1 88 ? -8.545 -5.557 10.679 1.00 89.81 88 PHE A CA 1
ATOM 726 C C . PHE A 1 88 ? -9.965 -5.788 11.181 1.00 89.81 88 PHE A C 1
ATOM 728 O O . PHE A 1 88 ? -10.874 -6.010 10.382 1.00 89.81 88 PHE A O 1
ATOM 735 N N . ASP A 1 89 ? -10.150 -5.630 12.488 1.00 89.69 89 ASP A N 1
ATOM 736 C CA . ASP A 1 89 ? -11.457 -5.636 13.132 1.00 89.69 89 ASP A CA 1
ATOM 737 C C . ASP A 1 89 ? -11.623 -4.358 13.976 1.00 89.69 89 ASP A C 1
ATOM 739 O O . ASP A 1 89 ? -10.892 -4.173 14.949 1.00 89.69 89 ASP A O 1
ATOM 743 N N . PRO A 1 90 ? -12.557 -3.453 13.624 1.00 86.88 90 PRO A N 1
ATOM 744 C CA . PRO A 1 90 ? -12.778 -2.221 14.376 1.00 86.88 90 PRO A CA 1
ATOM 745 C C . PRO A 1 90 ? -13.335 -2.446 15.791 1.00 86.88 90 PRO A C 1
ATOM 747 O O . PRO A 1 90 ? -13.316 -1.507 16.584 1.00 86.88 90 PRO A O 1
ATOM 750 N N . SER A 1 91 ? -13.843 -3.641 16.107 1.00 90.12 91 SER A N 1
ATOM 751 C CA . SER A 1 91 ? -14.337 -3.991 17.442 1.00 90.12 91 SER A CA 1
ATOM 752 C C . SER A 1 91 ? -13.228 -4.418 18.408 1.00 90.12 91 SER A C 1
ATOM 754 O O . SER A 1 91 ? -13.481 -4.479 19.609 1.00 90.12 91 SER A O 1
ATOM 756 N N . LYS A 1 92 ? -12.019 -4.696 17.908 1.00 91.31 92 LYS A N 1
ATOM 757 C CA . LYS A 1 92 ? -10.880 -5.169 18.704 1.00 91.31 92 LYS A CA 1
ATOM 758 C C . LYS A 1 92 ? -9.896 -4.050 19.013 1.00 91.31 92 LYS A C 1
ATOM 760 O O . LYS A 1 92 ? -9.818 -3.032 18.321 1.00 91.31 92 LYS A O 1
ATOM 765 N N . THR A 1 93 ? -9.112 -4.248 20.063 1.00 93.88 93 THR A N 1
ATOM 766 C CA . THR A 1 93 ? -7.992 -3.366 20.386 1.00 93.88 93 THR A CA 1
ATOM 767 C C . THR A 1 93 ? -6.813 -3.601 19.438 1.00 93.88 93 THR A C 1
ATOM 769 O O . THR A 1 93 ? -6.686 -4.642 18.792 1.00 93.88 93 THR A O 1
ATOM 772 N N . ILE A 1 94 ? -5.916 -2.613 19.353 1.00 91.75 94 ILE A N 1
ATOM 773 C CA . ILE A 1 94 ? -4.729 -2.683 18.486 1.00 91.75 94 ILE A CA 1
ATOM 774 C C . ILE A 1 94 ? -3.850 -3.884 18.849 1.00 91.75 94 ILE A C 1
ATOM 776 O O . ILE A 1 94 ? -3.367 -4.571 17.952 1.00 91.75 94 ILE A O 1
ATOM 780 N N . ASP A 1 95 ? -3.641 -4.131 20.143 1.00 92.56 95 ASP A N 1
ATOM 781 C CA . ASP A 1 95 ? -2.764 -5.209 20.600 1.00 92.56 95 ASP A CA 1
ATOM 782 C C . ASP A 1 95 ? -3.386 -6.589 20.330 1.00 92.56 95 ASP A C 1
ATOM 784 O O . ASP A 1 95 ? -2.682 -7.480 19.859 1.00 92.56 95 ASP A O 1
ATOM 788 N N . GLU A 1 96 ? -4.705 -6.749 20.499 1.00 93.25 96 GLU A N 1
ATOM 789 C CA . GLU A 1 96 ? -5.414 -7.984 20.121 1.00 93.25 96 GLU A CA 1
ATOM 790 C C . GLU A 1 96 ? -5.257 -8.284 18.628 1.00 93.25 96 GLU A C 1
ATOM 792 O O . GLU A 1 96 ? -4.869 -9.389 18.255 1.00 93.25 96 GLU A O 1
ATOM 797 N N . MET A 1 97 ? -5.462 -7.289 17.760 1.00 92.88 97 MET A N 1
ATOM 798 C CA . MET A 1 97 ? -5.280 -7.470 16.317 1.00 92.88 97 MET A CA 1
ATOM 799 C C . MET A 1 97 ? -3.844 -7.857 15.939 1.00 92.88 97 MET A C 1
ATOM 801 O O . MET A 1 97 ? -3.633 -8.576 14.962 1.00 92.88 97 MET A O 1
ATOM 805 N N . VAL A 1 98 ? -2.844 -7.348 16.668 1.00 92.50 98 VAL A N 1
ATOM 806 C CA . VAL A 1 98 ? -1.425 -7.663 16.438 1.00 92.50 98 VAL A CA 1
ATOM 807 C C . VAL A 1 98 ? -1.083 -9.078 16.892 1.00 92.50 98 VAL A C 1
ATOM 809 O O . VAL A 1 98 ? -0.235 -9.712 16.268 1.00 92.50 98 VAL A O 1
ATOM 812 N N . GLU A 1 99 ? -1.732 -9.590 17.934 1.00 91.50 99 GLU A N 1
ATOM 813 C CA . GLU A 1 99 ? -1.534 -10.968 18.391 1.00 91.50 99 GLU A CA 1
ATOM 814 C C . GLU A 1 99 ? -2.281 -11.994 17.536 1.00 91.50 99 GLU A C 1
ATOM 816 O O . GLU A 1 99 ? -1.770 -13.088 17.304 1.00 91.50 99 GLU A O 1
ATOM 821 N N . GLU A 1 100 ? -3.443 -11.633 16.997 1.00 90.75 100 GLU A N 1
ATOM 822 C CA . GLU A 1 100 ? -4.244 -12.509 16.136 1.00 90.75 100 GLU A CA 1
ATOM 823 C C . GLU A 1 100 ? -3.687 -12.678 14.716 1.00 90.75 100 GLU A C 1
ATOM 825 O O . GLU A 1 100 ? -4.173 -13.525 13.962 1.00 90.75 100 GLU A O 1
ATOM 830 N N . ILE A 1 101 ? -2.680 -11.894 14.312 1.00 89.50 101 ILE A N 1
ATOM 831 C CA . ILE A 1 101 ? -2.097 -12.035 12.978 1.00 89.50 101 ILE A CA 1
ATOM 832 C C . ILE A 1 101 ? -1.396 -13.395 12.843 1.00 89.50 101 ILE A C 1
ATOM 834 O O . ILE A 1 101 ? -0.394 -13.687 13.491 1.00 89.50 101 ILE A O 1
ATOM 838 N N . THR A 1 102 ? -1.926 -14.242 11.964 1.00 86.19 102 THR A N 1
ATOM 839 C CA . THR A 1 102 ? -1.440 -15.619 11.773 1.00 86.19 102 THR A CA 1
ATOM 840 C C . THR A 1 102 ? -0.334 -15.740 10.724 1.00 86.19 102 THR A C 1
ATOM 842 O O . THR A 1 102 ? 0.337 -16.769 10.644 1.00 86.19 102 THR A O 1
ATOM 845 N N . ASP A 1 103 ? -0.124 -14.709 9.901 1.00 89.50 103 ASP A N 1
ATOM 846 C CA . ASP A 1 103 ? 0.829 -14.769 8.792 1.00 89.50 103 ASP A CA 1
ATOM 847 C C . ASP A 1 103 ? 2.277 -14.590 9.272 1.00 89.50 103 ASP A C 1
ATOM 849 O O . ASP A 1 103 ? 2.705 -13.493 9.635 1.00 89.50 103 ASP A O 1
ATOM 853 N N . SER A 1 104 ? 3.057 -15.671 9.213 1.00 91.19 104 SER A N 1
ATOM 854 C CA . SER A 1 104 ? 4.448 -15.724 9.684 1.00 91.19 104 SER A CA 1
ATOM 855 C C . SER A 1 104 ? 5.419 -14.809 8.932 1.00 91.19 104 SER A C 1
ATOM 857 O O . SER A 1 104 ? 6.522 -14.553 9.412 1.00 91.19 104 SER A O 1
ATOM 859 N N . ARG A 1 105 ? 5.041 -14.294 7.756 1.00 91.25 105 ARG A N 1
ATOM 860 C CA . ARG A 1 105 ? 5.873 -13.362 6.974 1.00 91.25 105 ARG A CA 1
ATOM 861 C C . ARG A 1 105 ? 5.817 -11.937 7.518 1.00 91.25 105 ARG A C 1
ATOM 863 O O . ARG A 1 105 ? 6.552 -11.072 7.038 1.00 91.25 105 ARG A O 1
ATOM 870 N N . VAL A 1 106 ? 4.906 -11.664 8.448 1.00 91.56 106 VAL A N 1
ATOM 871 C CA . VAL A 1 106 ? 4.655 -10.333 8.987 1.00 91.56 106 VAL A CA 1
ATOM 872 C C . VAL A 1 106 ? 5.379 -10.173 10.316 1.00 91.56 106 VAL A C 1
ATOM 874 O O . VAL A 1 106 ? 5.089 -10.858 11.290 1.00 91.56 106 VAL A O 1
ATOM 877 N N . ASP A 1 107 ? 6.290 -9.206 10.375 1.00 92.00 107 ASP A N 1
ATOM 878 C CA . ASP A 1 107 ? 6.860 -8.778 11.648 1.00 92.00 107 ASP A CA 1
ATOM 879 C C . ASP A 1 107 ? 5.801 -8.042 12.490 1.00 92.00 107 ASP A C 1
ATOM 881 O O . ASP A 1 107 ? 5.201 -7.061 12.033 1.00 92.00 107 ASP A O 1
ATOM 885 N N . LYS A 1 108 ? 5.589 -8.493 13.733 1.00 91.88 108 LYS A N 1
ATOM 886 C CA . LYS A 1 108 ? 4.554 -7.952 14.632 1.00 91.88 108 LYS A CA 1
ATOM 887 C C . LYS A 1 108 ? 4.756 -6.465 14.928 1.00 91.88 108 LYS A C 1
ATOM 889 O O . LYS A 1 108 ? 3.789 -5.705 14.945 1.00 91.88 108 LYS A O 1
ATOM 894 N N . GLN A 1 109 ? 6.000 -6.016 15.104 1.00 91.62 109 GLN A N 1
ATOM 895 C CA . GLN A 1 109 ? 6.300 -4.608 15.393 1.00 91.62 109 GLN A CA 1
ATOM 896 C C . GLN A 1 109 ? 6.007 -3.706 14.187 1.00 91.62 109 GLN A C 1
ATOM 898 O O . GLN A 1 109 ? 5.453 -2.613 14.328 1.00 91.62 109 GLN A O 1
ATOM 903 N N . GLN A 1 110 ? 6.339 -4.159 12.978 1.00 90.75 110 GLN A N 1
ATOM 904 C CA . GLN A 1 110 ? 5.963 -3.472 11.744 1.00 90.75 110 GLN A CA 1
ATOM 905 C C . GLN A 1 110 ? 4.448 -3.465 11.534 1.00 90.75 110 GLN A C 1
ATOM 907 O O . GLN A 1 110 ? 3.904 -2.445 11.106 1.00 90.75 110 GLN A O 1
ATOM 912 N N . TYR A 1 111 ? 3.767 -4.567 11.844 1.00 92.94 111 TYR A N 1
ATOM 913 C CA . TYR A 1 111 ? 2.316 -4.665 11.729 1.00 92.94 111 TYR A CA 1
ATOM 914 C C . TYR A 1 111 ? 1.593 -3.738 12.699 1.00 92.94 111 TYR A C 1
ATOM 916 O O . TYR A 1 111 ? 0.698 -3.010 12.274 1.00 92.94 111 TYR A O 1
ATOM 924 N N . LYS A 1 112 ? 2.048 -3.654 13.953 1.00 93.94 112 LYS A N 1
ATOM 925 C CA . LYS A 1 112 ? 1.515 -2.718 14.950 1.00 93.94 112 LYS A CA 1
ATOM 926 C C . LYS A 1 112 ? 1.476 -1.281 14.426 1.00 93.94 112 LYS A C 1
ATOM 928 O O . LYS A 1 112 ? 0.420 -0.657 14.433 1.00 93.94 112 LYS A O 1
ATOM 933 N N . LYS A 1 113 ? 2.570 -0.801 13.824 1.00 92.94 113 LYS A N 1
ATOM 934 C CA . LYS A 1 113 ? 2.628 0.539 13.199 1.00 92.94 113 LYS A CA 1
ATOM 935 C C . LYS A 1 113 ? 1.614 0.722 12.064 1.00 92.94 113 LYS A C 1
ATOM 937 O O . LYS A 1 113 ? 1.133 1.828 11.817 1.00 92.94 113 LYS A O 1
ATOM 942 N N . ILE A 1 114 ? 1.316 -0.345 11.323 1.00 91.81 114 ILE A N 1
ATOM 943 C CA . ILE A 1 114 ? 0.322 -0.324 10.244 1.00 91.81 114 ILE A CA 1
ATOM 944 C C . ILE A 1 114 ? -1.095 -0.253 10.826 1.00 91.81 114 ILE A C 1
ATOM 946 O O . ILE A 1 114 ? -1.901 0.546 10.346 1.00 91.81 114 ILE A O 1
ATOM 950 N N . VAL A 1 115 ? -1.381 -1.046 11.859 1.00 93.50 115 VAL A N 1
ATOM 951 C CA . VAL A 1 115 ? -2.671 -1.062 12.559 1.00 93.50 115 VAL A CA 1
ATOM 952 C C . VAL A 1 115 ? -2.951 0.283 13.225 1.00 93.50 115 VAL A C 1
ATOM 954 O O . VAL A 1 115 ? -4.016 0.855 13.006 1.00 93.50 115 VAL A O 1
ATOM 957 N N . GLU A 1 116 ? -1.981 0.844 13.948 1.00 94.12 116 GLU A N 1
ATOM 958 C CA . GLU A 1 116 ? -2.071 2.183 14.547 1.00 94.12 116 GLU A CA 1
ATOM 959 C C . GLU A 1 116 ? -2.438 3.239 13.499 1.00 94.12 116 GLU A C 1
ATOM 961 O O . GLU A 1 116 ? -3.333 4.063 13.705 1.00 94.12 116 GLU A O 1
ATOM 966 N N . TYR A 1 117 ? -1.806 3.176 12.322 1.00 92.56 117 TYR A N 1
ATOM 967 C CA . TYR A 1 117 ? -2.158 4.054 11.216 1.00 92.56 117 TYR A CA 1
ATOM 968 C C . TYR A 1 117 ? -3.601 3.839 10.746 1.00 92.56 117 TYR A C 1
ATOM 970 O O . TYR A 1 117 ? -4.303 4.822 10.524 1.00 92.56 117 TYR A O 1
ATOM 978 N N . TRP A 1 118 ? -4.073 2.599 10.598 1.00 92.56 118 TRP A N 1
ATOM 979 C CA . TRP A 1 118 ? -5.458 2.326 10.194 1.00 92.56 118 TRP A CA 1
ATOM 980 C C . TRP A 1 118 ? -6.493 2.809 11.212 1.00 92.56 118 TRP A C 1
ATOM 982 O O . TRP A 1 118 ? -7.556 3.271 10.798 1.00 92.56 118 TRP A O 1
ATOM 992 N N . CYS A 1 119 ? -6.176 2.737 12.504 1.00 91.31 119 CYS A N 1
ATOM 993 C CA . CYS A 1 119 ? -7.041 3.199 13.587 1.00 91.31 119 CYS A CA 1
ATOM 994 C C . CYS A 1 119 ? -7.015 4.725 13.778 1.00 91.31 119 CYS A C 1
ATOM 996 O O . CYS A 1 119 ? -7.926 5.264 14.410 1.00 91.31 119 CYS A O 1
ATOM 998 N N . SER A 1 120 ? -6.022 5.421 13.213 1.00 93.19 120 SER A N 1
ATOM 999 C CA . SER A 1 120 ? -5.912 6.881 13.289 1.00 93.19 120 SER A CA 1
ATOM 1000 C C . SER A 1 120 ? -7.078 7.609 12.611 1.00 93.19 120 SER A C 1
ATOM 1002 O O . SER A 1 120 ? -7.572 7.192 11.557 1.00 93.19 120 SER A O 1
ATOM 1004 N N . ASP A 1 121 ? -7.464 8.760 13.163 1.00 93.75 121 ASP A N 1
ATOM 1005 C CA . ASP A 1 121 ? -8.573 9.573 12.641 1.00 93.75 121 ASP A CA 1
ATOM 1006 C C . ASP A 1 121 ? -8.336 10.013 11.199 1.00 93.75 121 ASP A C 1
ATOM 1008 O O . ASP A 1 121 ? -9.232 9.957 10.360 1.00 93.75 121 ASP A O 1
ATOM 1012 N N . LYS A 1 122 ? -7.084 10.340 10.869 1.00 92.88 122 LYS A N 1
ATOM 1013 C CA . LYS A 1 122 ? -6.683 10.693 9.507 1.00 92.88 122 LYS A CA 1
ATOM 1014 C C . LYS A 1 122 ? -6.966 9.568 8.510 1.00 92.88 122 LYS A C 1
ATOM 1016 O O . LYS A 1 122 ? -7.391 9.831 7.387 1.00 92.88 122 LYS A O 1
ATOM 1021 N N . ALA A 1 123 ? -6.688 8.316 8.874 1.00 89.75 123 ALA A N 1
ATOM 1022 C CA . ALA A 1 123 ? -6.949 7.187 7.987 1.00 89.75 123 ALA A CA 1
ATOM 1023 C C . ALA A 1 123 ? -8.449 6.903 7.858 1.00 89.75 123 ALA A C 1
ATOM 1025 O O . ALA A 1 123 ? -8.908 6.601 6.754 1.00 89.75 123 ALA A O 1
ATOM 1026 N N . LYS A 1 124 ? -9.206 7.050 8.951 1.00 91.56 124 LYS A N 1
ATOM 1027 C CA . LYS A 1 124 ? -10.669 6.935 8.957 1.00 91.56 124 LYS A CA 1
ATOM 1028 C C . LYS A 1 124 ? -11.315 7.993 8.063 1.00 91.56 124 LYS A C 1
ATOM 1030 O O . LYS A 1 124 ? -12.083 7.629 7.181 1.00 91.56 124 LYS A O 1
ATOM 1035 N N . GLU A 1 125 ? -10.925 9.261 8.190 1.00 94.25 125 GLU A N 1
ATOM 1036 C CA . GLU A 1 125 ? -11.418 10.363 7.351 1.00 94.25 125 GLU A CA 1
ATOM 1037 C C . GLU A 1 125 ? -11.178 10.085 5.859 1.00 94.25 125 GLU A C 1
ATOM 1039 O O . GLU A 1 125 ? -12.101 10.146 5.045 1.00 94.25 125 GLU A O 1
ATOM 1044 N N . ILE A 1 126 ? -9.949 9.699 5.495 1.00 91.31 126 ILE A N 1
ATOM 1045 C CA . ILE A 1 126 ? -9.606 9.338 4.112 1.00 91.31 126 ILE A CA 1
ATOM 1046 C C . ILE A 1 126 ? -10.458 8.157 3.630 1.00 91.31 126 ILE A C 1
ATOM 1048 O O . ILE A 1 126 ? -10.894 8.145 2.477 1.00 91.31 126 ILE A O 1
ATOM 1052 N N . SER A 1 127 ? -10.694 7.163 4.488 1.00 88.25 127 SER A N 1
ATOM 1053 C CA . SER A 1 127 ? -11.524 6.002 4.164 1.00 88.25 127 SER A CA 1
ATOM 1054 C C . SER A 1 127 ? -12.969 6.409 3.879 1.00 88.25 127 SER A C 1
ATOM 1056 O O . SER A 1 127 ? -13.500 6.031 2.836 1.00 88.25 127 SER A O 1
ATOM 1058 N N . THR A 1 128 ? -13.572 7.235 4.736 1.00 92.31 128 THR A N 1
ATOM 1059 C CA . THR A 1 128 ? -14.940 7.747 4.569 1.00 92.31 128 THR A CA 1
ATOM 1060 C C . THR A 1 128 ? -15.079 8.553 3.280 1.00 92.31 128 THR A C 1
ATOM 1062 O O . THR A 1 128 ? -16.002 8.322 2.501 1.00 92.31 128 THR A O 1
ATOM 1065 N N . ILE A 1 129 ? -14.124 9.444 2.990 1.00 93.19 129 ILE A N 1
ATOM 1066 C CA . ILE A 1 129 ? -14.107 10.223 1.742 1.00 93.19 129 ILE A CA 1
ATOM 1067 C C . ILE A 1 129 ? -14.014 9.296 0.523 1.00 93.19 129 ILE A C 1
ATOM 1069 O O . ILE A 1 129 ? -14.751 9.470 -0.447 1.00 93.19 129 ILE A O 1
ATOM 1073 N N . ASN A 1 130 ? -13.127 8.299 0.552 1.00 88.88 130 ASN A N 1
ATOM 1074 C CA . ASN A 1 130 ? -12.962 7.364 -0.562 1.00 88.88 130 ASN A CA 1
ATOM 1075 C C . ASN A 1 130 ? -14.205 6.495 -0.778 1.00 88.88 130 ASN A C 1
ATOM 1077 O O . ASN A 1 130 ? -14.575 6.253 -1.925 1.00 88.88 130 ASN A O 1
ATOM 1081 N N . GLN A 1 131 ? -14.858 6.058 0.299 1.00 89.25 131 GLN A N 1
ATOM 1082 C CA . GLN A 1 131 ? -16.112 5.315 0.232 1.00 89.25 131 GLN A CA 1
ATOM 1083 C C . GLN A 1 131 ? -17.224 6.177 -0.370 1.00 89.25 131 GLN A C 1
ATOM 1085 O O . GLN A 1 131 ? -17.872 5.745 -1.318 1.00 89.25 131 GLN A O 1
ATOM 1090 N N . ALA A 1 132 ? -17.386 7.418 0.095 1.00 91.94 132 ALA A N 1
ATOM 1091 C CA . ALA A 1 132 ? -18.358 8.355 -0.463 1.00 91.94 132 ALA A CA 1
ATOM 1092 C C . ALA A 1 132 ? -18.097 8.638 -1.952 1.00 91.94 132 ALA A C 1
ATOM 1094 O O . ALA A 1 132 ? -19.026 8.647 -2.754 1.00 91.94 132 ALA A O 1
ATOM 1095 N N . ASN A 1 133 ? -16.835 8.815 -2.351 1.00 89.25 133 ASN A N 1
ATOM 1096 C CA . ASN A 1 133 ? -16.469 8.990 -3.758 1.00 89.25 133 ASN A CA 1
ATOM 1097 C C . ASN A 1 133 ? -16.766 7.740 -4.594 1.00 89.25 133 ASN A C 1
ATOM 1099 O O . ASN A 1 133 ? -17.193 7.865 -5.737 1.00 89.25 133 ASN A O 1
ATOM 1103 N N . ARG A 1 134 ? -16.558 6.542 -4.034 1.00 84.88 134 ARG A N 1
ATOM 1104 C CA . ARG A 1 134 ? -16.881 5.286 -4.716 1.00 84.88 134 ARG A CA 1
ATOM 1105 C C . ARG A 1 134 ? -18.387 5.098 -4.882 1.00 84.88 134 ARG A C 1
ATOM 1107 O O . ARG A 1 134 ? -18.793 4.630 -5.933 1.00 84.88 134 ARG A O 1
ATOM 1114 N N . LEU A 1 135 ? -19.189 5.476 -3.888 1.00 87.44 135 LEU A N 1
ATOM 1115 C CA . LEU A 1 135 ? -20.654 5.408 -3.955 1.00 87.44 135 LEU A CA 1
ATOM 1116 C C . LEU A 1 135 ? -21.246 6.389 -4.977 1.00 87.44 135 LEU A C 1
ATOM 1118 O O . LEU A 1 135 ? -22.283 6.103 -5.555 1.00 87.44 135 LEU A O 1
ATOM 1122 N N . LYS A 1 136 ? -20.578 7.523 -5.225 1.00 87.31 136 LYS A N 1
ATOM 1123 C CA . LYS A 1 136 ? -20.963 8.490 -6.270 1.00 87.31 136 LYS A CA 1
ATOM 1124 C C . LYS A 1 136 ? -20.633 8.026 -7.690 1.00 87.31 136 LYS A C 1
ATOM 1126 O O . LYS A 1 136 ? -21.065 8.665 -8.644 1.00 87.31 136 LYS A O 1
ATOM 1131 N N . LEU A 1 137 ? -19.817 6.982 -7.841 1.00 81.75 137 LEU A N 1
ATOM 1132 C CA . LEU A 1 137 ? -19.446 6.466 -9.150 1.00 81.75 137 LEU A CA 1
ATOM 1133 C C . LEU A 1 137 ? -20.572 5.560 -9.663 1.00 81.75 137 LEU A C 1
ATOM 1135 O O . LEU A 1 137 ? -20.612 4.379 -9.339 1.00 81.75 137 LEU A O 1
ATOM 1139 N N . ASP A 1 138 ? -21.465 6.138 -10.461 1.00 69.38 138 ASP A N 1
ATOM 1140 C CA . ASP A 1 138 ? -22.611 5.458 -11.086 1.00 69.38 138 ASP A CA 1
ATOM 1141 C C . ASP A 1 138 ? -22.251 4.779 -12.428 1.00 69.38 138 ASP A C 1
ATOM 1143 O O . ASP A 1 138 ? -23.090 4.236 -13.145 1.00 69.38 138 ASP A O 1
ATOM 1147 N N . GLU A 1 139 ? -20.974 4.819 -12.819 1.00 68.94 139 GLU A N 1
ATOM 1148 C CA . GLU A 1 139 ? -20.536 4.260 -14.095 1.00 68.94 139 GLU A CA 1
ATOM 1149 C C . GLU A 1 139 ? -20.307 2.743 -13.997 1.00 68.94 139 GLU A C 1
ATOM 1151 O O . GLU A 1 139 ? -19.501 2.284 -13.175 1.00 68.94 139 GLU A O 1
ATOM 1156 N N . PRO A 1 140 ? -20.964 1.934 -14.853 1.00 61.62 140 PRO A N 1
ATOM 1157 C CA . PRO A 1 140 ? -20.724 0.502 -14.887 1.00 61.62 140 PRO A CA 1
ATOM 1158 C C . PRO A 1 140 ? -19.280 0.227 -15.331 1.00 61.62 140 PRO A C 1
ATOM 1160 O O . PRO A 1 140 ? -18.855 0.628 -16.410 1.00 61.62 140 PRO A O 1
ATOM 1163 N N . HIS A 1 141 ? -18.529 -0.512 -14.505 1.00 64.12 141 HIS A N 1
ATOM 1164 C CA . HIS A 1 141 ? -17.143 -0.940 -14.776 1.00 64.12 141 HIS A CA 1
ATOM 1165 C C . HIS A 1 141 ? -16.996 -1.721 -16.098 1.00 64.12 141 HIS A C 1
ATOM 1167 O O . HIS A 1 141 ? -15.918 -1.759 -16.686 1.00 64.12 141 HIS A O 1
ATOM 1173 N N . CYS A 1 142 ? -18.078 -2.354 -16.551 1.00 57.69 142 CYS A N 1
ATOM 1174 C CA . CYS A 1 142 ? -18.207 -2.996 -17.847 1.00 57.69 142 CYS A CA 1
ATOM 1175 C C . CYS A 1 142 ? -19.630 -2.766 -18.351 1.00 57.69 142 CYS A C 1
ATOM 1177 O O . CYS A 1 142 ? -20.599 -3.080 -17.666 1.00 57.69 142 CYS A O 1
ATOM 1179 N N . THR A 1 143 ? -19.744 -2.278 -19.577 1.00 58.81 143 THR A N 1
ATOM 1180 C CA . THR A 1 143 ? -20.994 -2.049 -20.319 1.00 58.81 143 THR A CA 1
ATOM 1181 C C . THR A 1 143 ? -21.641 -3.371 -20.782 1.00 58.81 143 THR A C 1
ATOM 1183 O O . THR A 1 143 ? -22.715 -3.384 -21.380 1.00 58.81 143 THR A O 1
ATOM 1186 N N . GLY A 1 144 ? -20.980 -4.509 -20.520 1.00 71.25 144 GLY A N 1
ATOM 1187 C CA . GLY A 1 144 ? -21.282 -5.797 -21.143 1.00 71.25 144 GLY A CA 1
ATOM 1188 C C . GLY A 1 144 ? -21.024 -5.749 -22.652 1.00 71.25 144 GLY A C 1
ATOM 1189 O O . GLY A 1 144 ? -20.218 -4.955 -23.126 1.00 71.25 144 GLY A O 1
ATOM 1190 N N . THR A 1 145 ? -21.744 -6.563 -23.424 1.00 80.06 145 THR A N 1
ATOM 1191 C CA . THR A 1 145 ? -21.713 -6.541 -24.903 1.00 80.06 145 THR A CA 1
ATOM 1192 C C . THR A 1 145 ? -22.350 -5.273 -25.493 1.00 80.06 145 THR A C 1
ATOM 1194 O O . THR A 1 145 ? -22.306 -5.055 -26.704 1.00 80.06 145 THR A O 1
ATOM 1197 N N . LYS A 1 146 ? -22.971 -4.417 -24.670 1.00 78.44 146 LYS A N 1
ATOM 1198 C CA . LYS A 1 146 ? -23.549 -3.164 -25.154 1.00 78.44 146 LYS A CA 1
ATOM 1199 C C . LYS A 1 146 ? -22.439 -2.155 -25.441 1.00 78.44 146 LYS A C 1
ATOM 1201 O O . LYS A 1 146 ? -21.587 -1.877 -24.604 1.00 78.44 146 LYS A O 1
ATOM 1206 N N . LEU A 1 147 ? -22.485 -1.569 -26.633 1.00 76.62 147 LEU A N 1
ATOM 1207 C CA . LEU A 1 147 ? -21.596 -0.478 -27.023 1.00 76.62 147 LEU A CA 1
ATOM 1208 C C . LEU A 1 147 ? -21.905 0.781 -26.198 1.00 76.62 147 LEU A C 1
ATOM 1210 O O . LEU A 1 147 ? -23.072 1.096 -25.961 1.00 76.62 147 LEU A O 1
ATOM 1214 N N . PHE A 1 148 ? -20.869 1.537 -25.823 1.00 72.62 148 PHE A N 1
ATOM 1215 C CA . PHE A 1 148 ? -21.015 2.803 -25.090 1.00 72.62 148 PHE A CA 1
ATOM 1216 C C . PHE A 1 148 ? -21.930 3.803 -25.804 1.00 72.62 148 PHE A C 1
ATOM 1218 O O . PHE A 1 148 ? -22.750 4.433 -25.147 1.00 72.62 148 PHE A O 1
ATOM 1225 N N . ALA A 1 149 ? -21.853 3.887 -27.137 1.00 78.56 149 ALA A N 1
ATOM 1226 C CA . ALA A 1 149 ? -22.734 4.738 -27.938 1.00 78.56 149 ALA A CA 1
ATOM 1227 C C . ALA A 1 149 ? -24.220 4.424 -27.693 1.00 78.56 149 ALA A C 1
ATOM 1229 O O . ALA A 1 149 ? -25.023 5.331 -27.507 1.00 78.56 149 ALA A O 1
ATOM 1230 N N . ARG A 1 150 ? -24.563 3.134 -27.592 1.00 78.88 150 ARG A N 1
ATOM 1231 C CA . ARG A 1 150 ? -25.931 2.679 -27.333 1.00 78.88 150 ARG A CA 1
ATOM 1232 C C . ARG A 1 150 ? -26.375 2.967 -25.901 1.00 78.88 150 ARG A C 1
ATOM 1234 O O . ARG A 1 150 ? -27.519 3.338 -25.694 1.00 78.88 150 ARG A O 1
ATOM 1241 N N . ILE A 1 151 ? -25.478 2.850 -24.917 1.00 79.19 151 ILE A N 1
ATOM 1242 C CA . ILE A 1 151 ? -25.785 3.274 -23.540 1.00 79.19 151 ILE A CA 1
ATOM 1243 C C . ILE A 1 151 ? -25.986 4.792 -23.454 1.00 79.19 151 ILE A C 1
ATOM 1245 O O . ILE A 1 151 ? -26.872 5.239 -22.733 1.00 79.19 151 ILE A O 1
ATOM 1249 N N . MET A 1 152 ? -25.197 5.592 -24.178 1.00 80.12 152 MET A N 1
ATOM 1250 C CA . MET A 1 152 ? -25.386 7.046 -24.229 1.00 80.12 152 MET A CA 1
ATOM 1251 C C . MET A 1 152 ? -26.721 7.421 -24.876 1.00 80.12 152 MET A C 1
ATOM 1253 O O . MET A 1 152 ? -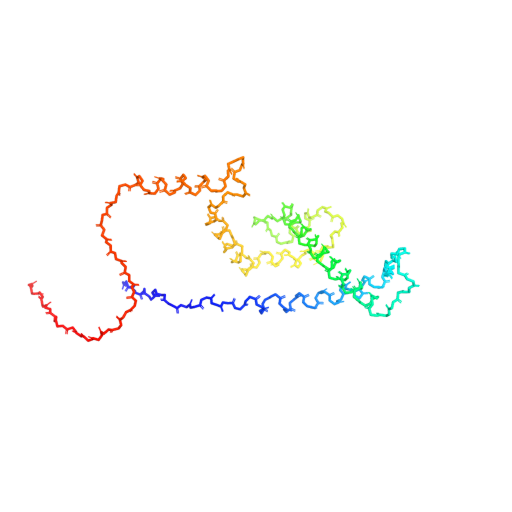27.409 8.291 -24.357 1.00 80.12 152 MET A O 1
ATOM 1257 N N . GLU A 1 153 ? -27.105 6.742 -25.958 1.00 82.94 153 GLU A N 1
ATOM 1258 C CA . GLU A 1 153 ? -28.403 6.922 -26.614 1.00 82.94 153 GLU A CA 1
ATOM 1259 C C . GLU A 1 153 ? -29.569 6.495 -25.710 1.00 82.94 153 GLU A C 1
ATOM 1261 O O . GLU A 1 153 ? -30.519 7.252 -25.555 1.00 82.94 153 GLU A O 1
ATOM 1266 N N . GLU A 1 154 ? -29.478 5.336 -25.044 1.00 82.38 154 GLU A N 1
ATOM 1267 C CA . GLU A 1 154 ? -30.477 4.870 -24.069 1.00 82.38 154 GLU A CA 1
ATOM 1268 C C . GLU A 1 154 ? -30.631 5.863 -22.901 1.00 82.38 154 GLU A C 1
ATOM 1270 O O . GLU A 1 154 ? -31.756 6.176 -22.514 1.00 82.38 154 GLU A O 1
ATOM 1275 N N . LYS A 1 155 ? -29.523 6.400 -22.364 1.00 81.31 155 LYS A N 1
ATOM 1276 C CA . LYS A 1 155 ? -29.551 7.432 -21.313 1.00 81.31 155 LYS A CA 1
ATOM 1277 C C . LYS A 1 155 ? -30.163 8.742 -21.817 1.00 81.31 155 LYS A C 1
ATOM 1279 O O . LYS A 1 155 ? -31.064 9.265 -21.175 1.00 81.31 155 LYS A O 1
ATOM 1284 N N . ALA A 1 156 ? -29.748 9.226 -22.988 1.00 81.62 156 ALA A N 1
ATOM 1285 C CA . ALA A 1 156 ? -30.298 10.442 -23.587 1.00 81.62 156 ALA A CA 1
ATOM 1286 C C . ALA A 1 156 ? -31.799 10.309 -23.903 1.00 81.62 156 ALA A C 1
ATOM 1288 O O . ALA A 1 156 ? -32.562 11.251 -23.703 1.00 81.62 156 ALA A O 1
ATOM 1289 N N . ALA A 1 157 ? -32.240 9.132 -24.355 1.00 77.88 157 ALA A N 1
ATOM 1290 C CA . ALA A 1 157 ? -33.646 8.832 -24.605 1.00 77.88 157 ALA A CA 1
ATOM 1291 C C . ALA A 1 157 ? -34.460 8.698 -23.305 1.00 77.88 157 ALA A C 1
ATOM 1293 O O . ALA A 1 157 ? -35.626 9.086 -23.274 1.00 77.88 157 ALA A O 1
ATOM 1294 N N . ALA A 1 158 ? -33.873 8.165 -22.230 1.00 75.75 158 ALA A N 1
ATOM 1295 C CA . ALA A 1 158 ? -34.507 8.120 -20.912 1.00 75.75 158 ALA A CA 1
ATOM 1296 C C . ALA A 1 158 ? -34.674 9.528 -20.314 1.00 75.75 158 ALA A C 1
ATOM 1298 O O . ALA A 1 158 ? -35.758 9.855 -19.831 1.00 75.75 158 ALA A O 1
ATOM 1299 N N . ASP A 1 159 ? -33.651 10.378 -20.427 1.00 71.69 159 ASP A N 1
ATOM 1300 C CA . ASP A 1 159 ? -33.697 11.772 -19.974 1.00 71.69 159 ASP A CA 1
ATOM 1301 C C . ASP A 1 159 ? -34.730 12.587 -20.776 1.00 71.69 159 ASP A C 1
ATOM 1303 O O . ASP A 1 159 ? -35.494 13.360 -20.196 1.00 71.69 159 ASP A O 1
ATOM 1307 N N . ALA A 1 160 ? -34.828 12.353 -22.091 1.00 66.31 160 ALA A N 1
ATOM 1308 C CA . ALA A 1 160 ? -35.809 12.994 -22.974 1.00 66.31 160 ALA A CA 1
ATOM 1309 C C . ALA A 1 160 ? -37.266 12.557 -22.723 1.00 66.31 160 ALA A C 1
ATOM 1311 O O . ALA A 1 160 ? -38.189 13.314 -23.020 1.00 66.31 160 ALA A O 1
ATOM 1312 N N . ASN A 1 161 ? -37.486 11.356 -22.177 1.00 59.28 161 ASN A N 1
ATOM 1313 C CA . ASN A 1 161 ? -38.815 10.849 -21.816 1.00 59.28 161 ASN A CA 1
ATOM 1314 C C . ASN A 1 161 ? -39.231 11.197 -20.374 1.00 59.28 161 ASN A C 1
ATOM 1316 O O . ASN A 1 161 ? -40.362 10.906 -19.977 1.00 59.28 161 ASN A O 1
ATOM 1320 N N . SER A 1 162 ? -38.358 11.831 -19.583 1.00 53.06 162 SER A N 1
ATOM 1321 C CA . SER A 1 162 ? -38.762 12.464 -18.329 1.00 53.06 162 SER A CA 1
ATOM 1322 C C . SER A 1 162 ? -39.491 13.776 -18.651 1.00 53.06 162 SER A C 1
ATOM 1324 O O . SER A 1 162 ? -38.954 14.660 -19.315 1.00 53.06 162 SER A O 1
ATOM 1326 N N . VAL A 1 163 ? -40.764 13.885 -18.260 1.00 44.69 163 VAL A N 1
ATOM 1327 C CA . VAL A 1 163 ? -41.597 15.065 -18.545 1.00 44.69 163 VAL A CA 1
ATOM 1328 C C . VAL A 1 163 ? -40.900 16.333 -18.017 1.00 44.69 163 VAL A C 1
ATOM 1330 O O . VAL A 1 163 ? -40.563 16.380 -16.831 1.00 44.69 163 VAL A O 1
ATOM 1333 N N . PRO A 1 164 ? -40.702 17.378 -18.841 1.00 41.00 164 PRO A N 1
ATOM 1334 C CA . PRO A 1 164 ? -40.056 18.604 -18.400 1.00 41.00 164 PRO A CA 1
ATOM 1335 C C . PRO A 1 164 ? -41.026 19.399 -17.523 1.00 41.00 164 PRO A C 1
ATOM 1337 O O . PRO A 1 164 ? -41.959 20.022 -18.027 1.00 41.00 164 PRO A O 1
ATOM 1340 N N . ASN A 1 165 ? -40.805 19.429 -16.207 1.00 40.44 165 ASN A N 1
ATOM 1341 C CA . ASN A 1 165 ? -41.342 20.531 -15.413 1.00 40.44 165 ASN A CA 1
ATOM 1342 C C . ASN A 1 165 ? -40.465 21.761 -15.683 1.00 40.44 165 ASN A C 1
ATOM 1344 O O . ASN A 1 165 ? -39.330 21.857 -15.215 1.00 40.44 165 ASN A O 1
ATOM 1348 N N . ALA A 1 166 ? -40.966 22.645 -16.539 1.00 41.78 166 ALA A N 1
ATOM 1349 C CA . ALA A 1 166 ? -40.250 23.794 -17.058 1.00 41.78 166 ALA A CA 1
ATOM 1350 C C . ALA A 1 166 ? -39.925 24.828 -15.967 1.00 41.78 166 ALA A C 1
ATOM 1352 O O . ALA A 1 166 ? -40.826 25.394 -15.356 1.00 41.78 166 ALA A O 1
ATOM 1353 N N . SER A 1 167 ? -38.642 25.175 -15.826 1.00 39.03 167 SER A N 1
ATOM 1354 C CA . SER A 1 167 ? -38.224 26.583 -15.888 1.00 39.03 167 SER A CA 1
ATOM 1355 C C . SER A 1 167 ? -36.719 26.690 -16.197 1.00 39.03 167 SER A C 1
ATOM 1357 O O . SER A 1 167 ? -35.912 26.067 -15.502 1.00 39.03 167 SER A O 1
ATOM 1359 N N . PRO A 1 168 ? -36.297 27.428 -17.243 1.00 47.03 168 PRO A N 1
ATOM 1360 C CA . PRO A 1 168 ? -34.908 27.469 -17.677 1.00 47.03 168 PRO A CA 1
ATOM 1361 C C . PRO A 1 168 ? -34.147 28.542 -16.896 1.00 47.03 168 PRO A C 1
ATOM 1363 O O . PRO A 1 168 ? -34.316 29.731 -17.156 1.00 47.03 168 PRO A O 1
ATOM 1366 N N . HIS A 1 169 ? -33.255 28.148 -15.984 1.00 36.31 169 HIS A N 1
ATOM 1367 C CA . HIS A 1 169 ? -32.275 29.087 -15.438 1.00 36.31 169 HIS A CA 1
ATOM 1368 C C . HIS A 1 169 ? -30.857 28.719 -15.866 1.00 36.31 169 HIS A C 1
ATOM 1370 O O . HIS A 1 169 ? -30.098 28.061 -15.158 1.00 36.31 169 HIS A O 1
ATOM 1376 N N . ALA A 1 170 ? -30.495 29.184 -17.061 1.00 46.06 170 ALA A N 1
ATOM 1377 C CA . ALA A 1 170 ? -29.102 29.428 -17.386 1.00 46.06 170 ALA A CA 1
ATOM 1378 C C . ALA A 1 170 ? -28.589 30.556 -16.477 1.00 46.06 170 ALA A C 1
ATOM 1380 O O . ALA A 1 170 ? -29.186 31.632 -16.445 1.00 46.06 170 ALA A O 1
ATOM 1381 N N . HIS A 1 171 ? -27.477 30.330 -15.775 1.00 35.91 171 HIS A N 1
ATOM 1382 C CA . HIS A 1 171 ? -26.712 31.399 -15.131 1.00 35.91 171 HIS A CA 1
ATOM 1383 C C . HIS A 1 171 ? -25.310 31.470 -15.722 1.00 35.91 171 HIS A C 1
ATOM 1385 O O . HIS A 1 171 ? -24.361 30.824 -15.281 1.00 35.91 171 HIS A O 1
ATOM 1391 N N . ARG A 1 172 ? -25.227 32.288 -16.774 1.00 31.91 172 ARG A N 1
ATOM 1392 C CA . ARG A 1 172 ? -24.021 32.962 -17.246 1.00 31.91 172 ARG A CA 1
ATOM 1393 C C . ARG A 1 172 ? -23.801 34.167 -16.328 1.00 31.91 172 ARG A C 1
ATOM 1395 O O . ARG A 1 172 ? -24.690 34.994 -16.183 1.00 31.91 172 ARG A O 1
ATOM 1402 N N . SER A 1 173 ? -22.625 34.244 -15.714 1.00 35.38 173 SER A N 1
ATOM 1403 C CA . SER A 1 173 ? -22.193 35.341 -14.839 1.00 35.38 173 SER A CA 1
ATOM 1404 C C . SER A 1 173 ? -22.338 36.720 -15.499 1.00 35.38 173 SER A C 1
ATOM 1406 O O . SER A 1 173 ? -21.868 36.903 -16.624 1.00 35.38 173 SER A O 1
ATOM 1408 N N . SER A 1 174 ? -22.934 37.691 -14.795 1.00 34.75 174 SER A N 1
ATOM 1409 C CA . SER A 1 174 ? -22.714 39.136 -14.978 1.00 34.75 174 SER A CA 1
ATOM 1410 C C . SER A 1 174 ? -23.130 39.911 -13.715 1.00 34.75 174 SER A C 1
ATOM 1412 O O . SER A 1 174 ? -24.239 39.760 -13.216 1.00 34.75 174 SER A O 1
ATOM 1414 N N . ASN A 1 175 ? -22.200 40.720 -13.203 1.00 37.53 175 ASN A N 1
ATOM 1415 C CA . ASN A 1 175 ? -22.331 41.650 -12.074 1.00 37.53 175 ASN A CA 1
ATOM 1416 C C . ASN A 1 175 ? -23.262 42.841 -12.386 1.00 37.53 175 ASN A C 1
ATOM 1418 O O . ASN A 1 175 ? -23.049 43.494 -13.402 1.00 37.53 175 ASN A O 1
ATOM 1422 N N . SER A 1 176 ? -24.138 43.226 -11.446 1.00 32.72 176 SER A N 1
ATOM 1423 C CA . SER A 1 176 ? -24.468 44.630 -11.095 1.00 32.72 176 SER A CA 1
ATOM 1424 C C . SER A 1 176 ? -25.361 44.636 -9.835 1.00 32.72 176 SER A C 1
ATOM 1426 O O . SER A 1 176 ? -26.436 44.054 -9.853 1.00 32.72 176 SER A O 1
ATOM 1428 N N . SER A 1 177 ? -24.871 45.043 -8.663 1.00 30.55 177 SER A N 1
ATOM 1429 C CA . SER A 1 177 ? -24.906 46.419 -8.131 1.00 30.55 177 SER A CA 1
ATOM 1430 C C . SER A 1 177 ? -26.272 46.851 -7.549 1.00 30.55 177 SER A C 1
ATOM 1432 O O . SER A 1 177 ? -27.157 47.204 -8.316 1.00 30.55 177 SER A O 1
ATOM 1434 N N . ILE A 1 178 ? -26.327 46.921 -6.198 1.00 32.47 178 ILE A N 1
ATOM 1435 C CA . ILE A 1 178 ? -27.061 47.902 -5.345 1.00 32.47 178 ILE A CA 1
ATOM 1436 C C . 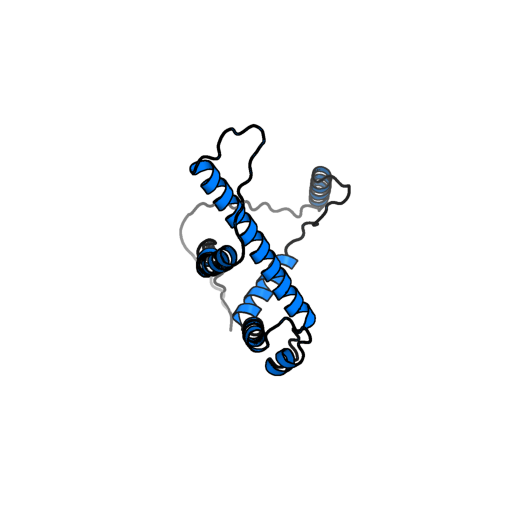ILE A 1 178 ? -28.602 47.746 -5.278 1.00 32.47 178 ILE A C 1
ATOM 1438 O O . ILE A 1 178 ? -29.220 47.542 -6.307 1.00 32.47 178 ILE A O 1
ATOM 1442 N N . GLN A 1 179 ? -29.366 47.916 -4.186 1.00 30.02 179 GLN A N 1
ATOM 1443 C CA . GLN A 1 179 ? -29.336 47.941 -2.696 1.00 30.02 179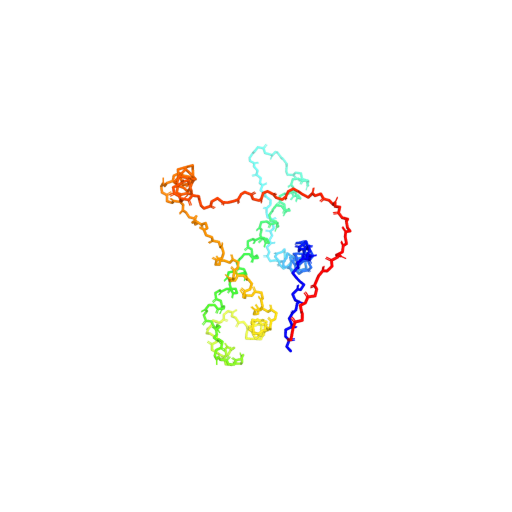 GLN A CA 1
ATOM 1444 C C . GLN A 1 179 ? -30.848 48.010 -2.280 1.00 30.02 179 GLN A C 1
ATOM 1446 O O . GLN A 1 179 ? -31.691 48.217 -3.156 1.00 30.02 179 GLN A O 1
ATOM 1451 N N . PRO A 1 180 ? -31.223 47.806 -1.000 1.00 46.03 180 PRO A N 1
ATOM 1452 C CA . PRO A 1 180 ? -32.576 47.412 -0.592 1.00 46.03 180 PRO A CA 1
ATOM 1453 C C . PRO A 1 180 ? -33.473 48.577 -0.142 1.00 46.03 180 PRO A C 1
ATOM 1455 O O . PRO A 1 180 ? -33.017 49.483 0.546 1.00 46.03 180 PRO A O 1
ATOM 1458 N N . GLU A 1 181 ? -34.770 48.489 -0.438 1.00 31.89 181 GLU A N 1
ATOM 1459 C CA . GLU A 1 181 ? -35.828 49.355 0.107 1.00 31.89 181 GLU A CA 1
ATOM 1460 C C . GLU A 1 181 ? -36.977 48.451 0.584 1.00 31.89 181 GLU A C 1
ATOM 1462 O O . GLU A 1 181 ? -37.380 47.514 -0.108 1.00 31.89 181 GLU A O 1
ATOM 1467 N N . GLY A 1 182 ? -37.381 48.652 1.839 1.00 35.00 182 GLY A N 1
ATOM 1468 C CA . GLY A 1 182 ? -38.091 47.674 2.660 1.00 35.00 182 GLY A CA 1
ATOM 1469 C C . GLY A 1 182 ? -39.609 47.649 2.523 1.00 35.00 182 GLY A C 1
ATOM 1470 O O . GLY A 1 182 ? -40.193 48.350 1.709 1.00 35.00 182 GLY A O 1
ATOM 1471 N N . TYR A 1 183 ? -40.254 46.877 3.401 1.00 31.03 183 TYR A N 1
ATOM 1472 C CA . TYR A 1 183 ? -41.527 47.297 3.976 1.00 31.03 183 TYR A CA 1
ATOM 1473 C C . TYR A 1 183 ? -41.852 46.557 5.276 1.00 31.03 183 TYR A C 1
ATOM 1475 O O . TYR A 1 183 ? -41.552 45.381 5.464 1.00 31.03 183 TYR A O 1
ATOM 1483 N N . THR A 1 184 ? -42.460 47.333 6.159 1.00 43.84 184 THR A N 1
ATOM 1484 C CA . THR A 1 184 ? -43.038 47.059 7.472 1.00 43.84 184 THR A CA 1
ATOM 1485 C C . THR A 1 184 ? -44.160 46.023 7.451 1.00 43.84 184 THR A C 1
ATOM 1487 O O . THR A 1 184 ? -44.910 45.980 6.480 1.00 43.84 184 THR A O 1
ATOM 1490 N N . VAL A 1 185 ? -44.399 45.338 8.576 1.00 34.91 185 VAL A N 1
ATOM 1491 C CA . VAL A 1 185 ? -45.758 44.902 8.944 1.00 34.91 185 VAL A CA 1
ATOM 1492 C C . VAL A 1 185 ? -45.975 45.142 10.438 1.00 34.91 185 VAL A C 1
ATOM 1494 O O . VAL A 1 185 ? -45.219 44.642 11.269 1.00 34.91 185 VAL A O 1
ATOM 1497 N N . ALA A 1 186 ? -46.989 45.951 10.736 1.00 37.12 186 ALA A N 1
ATOM 1498 C CA . ALA A 1 186 ? -47.625 46.096 12.036 1.00 37.12 186 ALA A CA 1
ATOM 1499 C C . ALA A 1 186 ? -48.769 45.076 12.149 1.00 37.12 186 ALA A C 1
ATOM 1501 O O . ALA A 1 186 ? -49.462 44.851 11.158 1.00 37.12 186 ALA A O 1
ATOM 1502 N N . GLU A 1 187 ? -48.938 44.451 13.312 1.00 35.38 187 GLU A N 1
ATOM 1503 C CA . GLU A 1 187 ? -49.973 44.751 14.324 1.00 35.38 187 GLU A CA 1
ATOM 1504 C C . GLU A 1 187 ? -49.659 43.979 15.614 1.00 35.38 187 GLU A C 1
ATOM 1506 O O . GLU A 1 187 ? -49.202 42.815 15.520 1.00 35.38 187 GLU A O 1
#

Sequence (187 aa):
MAEALVIGFVIGMRNKQSMKHRNHKMMNKNLWILLQSKFEFVPYKDESDEEITAEILEEQLEVAKSWVLKNISGKRRQWKNYLKSTGFDPSKTIDEMVEEITDSRVDKQQYKKIVEYWCSDKAKEISTINQANRLKLDEPHCTGTKLFARIMEEKAAADANSVPNASPHAHRSSNSSIQPEGYTVAE

Secondary structure (DSSP, 8-state):
---------------HHHHHHHTHHHHHHHHHHHHHHH--------TT-S---HHHHHHHHHHHHHHHHHHHHHHHHHHHHHHHHHH--TTS-HHHHHHS---TTS-HHHHHHHHHHHHSHHHHHHHHHHHHHHHT--S-S--TTS-HHHHHHHHHHHHHTS-------------------------

Foldseek 3Di:
DDDDDPDDDDDPVPPPCPVCPPVLVVVLVVVVVVCVVVDDDDDDDDPPDPDDDPVNVVVRVVVVSVVVSVVVVVVVVVVLVVLCVPQPDPVDDLVVSLVPDPDPVDDSVVVSVSSVVCPDPVNVVVVVVVVVVVVPPPDDPDPPVDDPVVVVVVVVVVVVPPDDPDDDDDDDDDDDDDDDDDDDDDD

pLDDT: mean 71.07, std 22.67, range [26.3, 94.25]

Organism: NCBI:txid93759

Radius of gyration: 28.48 Å; chains: 1; bounding box: 77×65×55 Å

InterPro domains:
  IPR004252 Probable transposase, Ptta/En/Spm, plant [PF03004] (107-159)